Protein 1PK1 (pdb70)

Secondary structure (DSSP, 8-state):
--GGG--HHHHHHHHHTS-SSS--HHHHHHTT--HHHHHH--HHHHHH---HHHHHHHHHHHHHH-/---GGG--HHHHHHHHHHH-GGGGGGHHHHHHTT--HHHHHT--HHHHHHHS---HHHHHHHHHHHHHH-/-GGG--HHHHHHHHHHSTT-TTTHHHHHHTT--HHHHHH--HHHHHH---HHHHHHHHHHHHH-/-TT--HHHHHHHHHHH-GGGGGGHHHHHHTT--HHHHTT--HHHHHHHH---HHHHHHHHHHHHHT-

Organism: Drosophila melanogaster (NCBI:txid7227)

Radius of gyration: 27.61 Å; Cα contacts (8 Å, |Δi|>4): 346; chains: 4; bounding box: 52×31×87 Å

Foldseek 3Di:
DQLCPFFLVNVLVVQQPPDDDDGCSVVSVVVRQGSNNLQVDALCCVVVVPDSVVRHVSNVVNVVVD/DDAQQQFFLVRLLCLLCVVPVVLNVCSVLSVVVRQGSNNLLVDALVCCCVPSVDDNVSRVSSVVSSVVRD/DLLPFFLVNVLVVQVPDPPCPVPSVVSSVVRQGSNNQQVDDLVCVPVCPDSVVSVVSNVVNVVD/DLQFFLVRLLCLLCVVPVVLNVCSVLSVVVRCGSNNLLVDAQVCCCVPSVDDNVSRVSSVVSSVVVD

B-factor: mean 26.04, std 9.17, range [10.17, 53.76]

Sequence (267 aa):
PPISSWSVDDVSNFIRELPGCQDYVDDFIQQEIDGQALLLLKEKHLVNAGKLGPARKIVAKVESIKRSQPIDWTIEEVIQYIESNDNSLAVHGDLFRKHEIDGKALLRLNSERMMKYMGLKLGPALKICNLVNKVNPISSWSVDDVSNFIRELPGCQDYVDDFIQQEIDGQALLLLKEKHLVNAGKLGPARKIVAKVESIPIDWTIEEVIQYIESNDNSLAVHGDLFRKHEIDGKALLRLNSERMMKYMGLKLGPALKICNLVNKVN

Solvent-accessible surface area: 14878 Å² total

CATH classification: 1.10.150.50

InterPro domains:
  IPR001660 Sterile alpha motif domain [PF00536] (1512-1574)
  IPR001660 Sterile alpha motif domain [PS50105] (1513-1577)
  IPR001660 Sterile alpha motif domain [SM00454] (1510-1577)
  IPR012313 Zinc finger, FCS-type [PS51024] (1356-1389)
  IPR013761 Sterile alpha motif/pointed domain superfamily [G3DSA:1.10.150.50] (1498-1577)
  IPR013761 Sterile alpha motif/pointed domain superfamily [SSF47769] (1503-1577)
  IPR038603 FCS-type zinc finger superfamily [G3DSA:3.30.60.160] (1358-1394)
  IPR051425 Formin Homology [PTHR45725] (811-1508)

GO terms:
  GO:0051087 protein-folding chaperone binding (F, IDA)
  GO:0005634 nucleus (C, IDA)
  GO:0005700 polytene chromosome (C, IDA)
  GO:0005730 nucleolus (C, IDA)
  GO:0003677 DNA binding (F, IDA)
  GO:0003682 chromatin binding (F, IDA)
  GO:0043565 sequence-specific DNA binding (F, IDA)
  GO:0035102 PRC1 complex (C, IDA)
  GO:0031507 heterochromatin formation (P, IDA)
  GO:0031507 heterochromatin formation (P, IGI)
  GO:0035075 response to ecdysone (P, IMP)
  GO:0035186 syncytial blastoderm mitotic cell cycle (P, IMP)
  GO:0045892 negative regulation of DNA-templated transcription (P, IMP)
  GO:0021954 central nervous system neuron development (P, IMP)
  GO:0030708 germarium-derived female germ-line cyst encapsulation (P, IMP)
  GO:0030713 follicle cell of egg chamber stalk formation (P, IMP)
  GO:0000070 mitotic sister chromatid segregation (P, IMP)
  GO:0005515 protein binding (F, IPI)
  GO:0044547 DNA topoisomerase binding (F, IPI)
  GO:0009948 anterior/posterior axis specification (P, IMP)

Nearest PDB structures (foldseek):
  1pk1-assembly1_A  TM=1.007E+00  e=1.569E-11  Drosophila melanogaster
  1kw4-assembly1_A  TM=9.394E-01  e=6.420E-09  Drosophila melanogaster
  1pk1-assembly2_C  TM=9.276E-01  e=4.614E-09  Drosophila melanogaster
  4pzn-assembly1_A  TM=9.317E-01  e=2.626E-06  Homo sapiens
  4pzn-assembly6_E  TM=8.997E-01  e=1.356E-06  Homo sapiens

Structure (mmCIF, N/CA/C/O backbone):
data_1PK1
#
_entry.id   1PK1
#
_cell.length_a   30.277
_cell.length_b   46.866
_cell.length_c   123.987
_cell.angle_alpha   90.00
_cell.angle_beta   90.72
_cell.angle_gamma   90.00
#
_symmetry.space_group_name_H-M   'P 1 21 1'
#
loop_
_entity.id
_entity.type
_entity.pdbx_description
1 polymer 'Polyhomeotic-proximal chromatin protein'
2 polymer 'Sex comb on midleg CG9495-PA'
3 water water
#
loop_
_atom_site.group_PDB
_atom_site.id
_atom_site.type_symbol
_atom_site.label_atom_id
_atom_site.label_alt_id
_atom_site.label_comp_id
_atom_site.label_asym_id
_atom_site.label_entity_id
_atom_site.label_seq_id
_atom_site.pdbx_PDB_ins_code
_atom_site.Cartn_x
_atom_site.Cartn_y
_atom_site.Cartn_z
_atom_site.occupancy
_atom_site.B_iso_or_equiv
_atom_site.auth_seq_id
_atom_site.auth_comp_id
_atom_site.auth_asym_id
_atom_site.auth_atom_id
_atom_site.pdbx_PDB_model_num
ATOM 1 N N . PRO A 1 12 ? 1.958 3.784 23.213 1.00 39.40 12 PRO A N 1
ATOM 2 C CA . PRO A 1 12 ? 1.485 4.191 21.870 1.00 39.30 12 PRO A CA 1
ATOM 3 C C . PRO A 1 12 ? 2.606 4.803 21.029 1.00 37.57 12 PRO A C 1
ATOM 4 O O . PRO A 1 12 ? 3.558 5.369 21.564 1.00 38.80 12 PRO A O 1
ATOM 8 N N . PRO A 1 13 ? 2.507 4.689 19.695 1.00 36.10 13 PRO A N 1
ATOM 9 C CA . PRO A 1 13 ? 3.524 5.241 18.792 1.00 33.63 13 PRO A CA 1
ATOM 10 C C . PRO A 1 13 ? 3.513 6.761 18.899 1.00 30.66 13 PRO A C 1
ATOM 11 O O . PRO A 1 13 ? 2.476 7.352 19.187 1.00 28.22 13 PRO A O 1
ATOM 15 N N . ILE A 1 14 ? 4.656 7.398 18.670 1.00 28.10 14 ILE A N 1
ATOM 16 C CA . ILE A 1 14 ? 4.703 8.852 18.753 1.00 25.31 14 ILE A CA 1
ATOM 17 C C . ILE A 1 14 ? 3.731 9.444 17.736 1.00 24.77 14 ILE A C 1
ATOM 18 O O . ILE A 1 14 ? 3.119 10.485 17.977 1.00 21.70 14 ILE A O 1
ATOM 23 N N . SER A 1 15 ? 3.571 8.760 16.607 1.00 23.98 15 SER A N 1
ATOM 24 C CA . SER A 1 15 ? 2.671 9.230 15.563 1.00 25.19 15 SER A CA 1
ATOM 25 C C . SER A 1 15 ? 1.239 9.401 16.070 1.00 23.87 15 SER A C 1
ATOM 26 O O . SER A 1 15 ? 0.440 10.093 15.449 1.00 25.45 15 SER A O 1
ATOM 29 N N . SER A 1 16 ? 0.919 8.781 17.203 1.00 23.36 16 SER A N 1
ATOM 30 C CA . SER A 1 16 ? -0.425 8.893 17.761 1.00 25.16 16 SER A CA 1
ATOM 31 C C . SER A 1 16 ? -0.502 9.937 18.874 1.00 23.63 16 SER A C 1
ATOM 32 O O . SER A 1 16 ? -1.584 10.240 19.371 1.00 24.69 16 SER A O 1
ATOM 35 N N . TRP A 1 17 ? 0.646 10.489 19.260 1.00 20.23 17 TRP A N 1
ATOM 36 C CA . TRP A 1 17 ? 0.690 11.492 20.327 1.00 18.73 17 TRP A CA 1
ATOM 37 C C . TRP A 1 17 ? -0.036 12.788 19.981 1.00 16.41 17 TRP A C 1
ATOM 38 O O . TRP A 1 17 ? 0.076 13.302 18.869 1.00 16.41 17 TRP A O 1
ATOM 49 N N . SER A 1 18 ? -0.771 13.319 20.951 1.00 16.21 18 SER A N 1
ATOM 50 C CA . SER A 1 18 ? -1.484 14.578 20.769 1.00 16.42 18 SER A CA 1
ATOM 51 C C . SER A 1 18 ? -0.509 15.691 21.138 1.00 16.23 18 SER A C 1
ATOM 52 O O . SER A 1 18 ? 0.618 15.421 21.544 1.00 13.77 18 SER A O 1
ATOM 55 N N . VAL A 1 19 ? -0.950 16.938 21.014 1.00 14.77 19 VAL A N 1
ATOM 56 C CA . VAL A 1 19 ? -0.112 18.072 21.382 1.00 15.61 19 VAL A CA 1
ATOM 57 C C . VAL A 1 19 ? 0.145 17.985 22.892 1.00 16.33 19 VAL A C 1
ATOM 58 O O . VAL A 1 19 ? 1.229 18.306 23.374 1.00 15.24 19 VAL A O 1
ATOM 62 N N . ASP A 1 20 ? -0.856 17.527 23.637 1.00 14.80 20 ASP A N 1
ATOM 63 C CA . ASP A 1 20 ? -0.705 17.404 25.082 1.00 14.21 20 ASP A CA 1
ATOM 64 C C . ASP A 1 20 ? 0.315 16.342 25.460 1.00 13.59 20 ASP A C 1
ATOM 65 O O . ASP A 1 20 ? 1.087 16.534 26.394 1.00 16.00 20 ASP A O 1
ATOM 70 N N . ASP A 1 21 ? 0.311 15.225 24.741 1.00 14.48 21 ASP A N 1
ATOM 71 C CA . ASP A 1 21 ? 1.267 14.156 25.004 1.00 14.12 21 ASP A CA 1
ATOM 72 C C . ASP A 1 21 ? 2.670 14.704 24.775 1.00 15.65 21 ASP A C 1
ATOM 73 O O . ASP A 1 21 ? 3.585 14.428 25.543 1.00 16.64 21 ASP A O 1
ATOM 78 N N . VAL A 1 22 ? 2.834 15.474 23.706 1.00 14.77 22 VAL A N 1
ATOM 79 C CA . VAL A 1 22 ? 4.137 16.061 23.398 1.00 13.30 22 VAL A CA 1
ATOM 80 C C . VAL A 1 22 ? 4.532 17.042 24.495 1.00 13.94 22 VAL A C 1
ATOM 81 O O . VAL A 1 22 ? 5.680 17.054 24.948 1.00 13.56 22 VAL A O 1
ATOM 85 N N . SER A 1 23 ? 3.584 17.864 24.934 1.00 13.98 23 SER A N 1
ATOM 86 C CA . SER A 1 23 ? 3.867 18.831 25.988 1.00 16.52 23 SER A CA 1
ATOM 87 C C . SER A 1 23 ? 4.376 18.138 27.247 1.00 17.50 23 SER A C 1
ATOM 88 O O . SER A 1 23 ? 5.329 18.604 27.880 1.00 17.51 23 SER A O 1
ATOM 91 N N . ASN A 1 24 ? 3.745 17.027 27.618 1.00 17.93 24 ASN A N 1
ATOM 92 C CA . ASN A 1 24 ? 4.164 16.304 28.816 1.00 18.76 24 ASN A CA 1
ATOM 93 C C . ASN A 1 24 ? 5.563 15.740 28.613 1.00 20.12 24 ASN A C 1
ATOM 94 O O . ASN A 1 24 ? 6.413 15.820 29.503 1.00 20.72 24 ASN A O 1
ATOM 99 N N . PHE A 1 25 ? 5.795 15.176 27.432 1.00 18.58 25 PHE A N 1
ATOM 100 C CA . PHE A 1 25 ? 7.093 14.605 27.099 1.00 18.65 25 PHE A CA 1
ATOM 101 C C . PHE A 1 25 ? 8.200 15.656 27.250 1.00 18.21 25 PHE A C 1
ATOM 102 O O . PHE A 1 25 ? 9.227 15.400 27.884 1.00 17.54 25 PHE A O 1
ATOM 110 N N . ILE A 1 26 ? 7.981 16.837 26.681 1.00 16.48 26 ILE A N 1
ATOM 111 C CA . ILE A 1 26 ? 8.960 17.921 26.752 1.00 17.56 26 ILE A CA 1
ATOM 112 C C . ILE A 1 26 ? 9.177 18.468 28.163 1.00 19.80 26 ILE A C 1
ATOM 113 O O . ILE A 1 26 ? 10.309 18.566 28.633 1.00 18.13 26 ILE A O 1
ATOM 118 N N . ARG A 1 27 ? 8.094 18.831 28.839 1.00 21.42 27 ARG A N 1
ATOM 119 C CA . ARG A 1 27 ? 8.218 19.394 30.179 1.00 22.99 27 ARG A CA 1
ATOM 120 C C . ARG A 1 27 ? 8.934 18.455 31.145 1.00 25.54 27 ARG A C 1
ATOM 121 O O . ARG A 1 27 ? 9.644 18.913 32.042 1.00 26.04 27 ARG A O 1
ATOM 129 N N . GLU A 1 28 ? 8.762 17.150 30.949 1.00 24.93 28 GLU A N 1
ATOM 130 C CA . GLU A 1 28 ? 9.369 16.142 31.819 1.00 26.39 28 GLU A CA 1
ATOM 131 C C . GLU A 1 28 ? 10.760 15.670 31.390 1.00 24.58 28 GLU A C 1
ATOM 132 O O . GLU A 1 28 ? 11.386 14.852 32.070 1.00 24.29 28 GLU A O 1
ATOM 138 N N . LEU A 1 29 ? 11.234 16.173 30.257 1.00 21.48 29 LEU A N 1
ATOM 139 C CA . LEU A 1 29 ? 12.555 15.814 29.754 1.00 20.04 29 LEU A CA 1
ATOM 140 C C . LEU A 1 29 ? 13.581 16.302 30.775 1.00 18.49 29 LEU A C 1
ATOM 141 O O . LEU A 1 29 ? 13.712 17.503 30.992 1.00 18.66 29 LEU A O 1
ATOM 146 N N . PRO A 1 30 ? 14.326 15.382 31.417 1.00 19.17 30 PRO A N 1
ATOM 147 C CA . PRO A 1 30 ? 15.313 15.840 32.402 1.00 17.91 30 PRO A CA 1
ATOM 148 C C . PRO A 1 30 ? 16.333 16.825 31.835 1.00 17.16 30 PRO A C 1
ATOM 149 O O . PRO A 1 30 ? 16.939 16.588 30.793 1.00 18.14 30 PRO A O 1
ATOM 153 N N . GLY A 1 31 ? 16.504 17.939 32.535 1.00 16.95 31 GLY A N 1
ATOM 154 C CA . GLY A 1 31 ? 17.429 18.966 32.092 1.00 17.88 31 GLY A CA 1
ATOM 155 C C . GLY A 1 31 ? 17.291 20.211 32.940 1.00 18.04 31 GLY A C 1
ATOM 156 O O . GLY A 1 31 ? 16.403 20.294 33.793 1.00 18.82 31 GLY A O 1
ATOM 157 N N . CYS A 1 32 ? 18.151 21.193 32.693 1.00 17.36 32 CYS A N 1
ATOM 158 C CA . CYS A 1 32 ? 18.152 22.431 33.467 1.00 17.58 32 CYS A CA 1
ATOM 159 C C . CYS A 1 32 ? 17.186 23.524 33.005 1.00 17.24 32 CYS A C 1
ATOM 160 O O . CYS A 1 32 ? 17.128 24.597 33.609 1.00 16.45 32 CYS A O 1
ATOM 163 N N . GLN A 1 33 ? 16.427 23.262 31.947 1.00 17.21 33 GLN A N 1
ATOM 164 C CA . GLN A 1 33 ? 15.474 24.248 31.439 1.00 17.39 33 GLN A CA 1
ATOM 165 C C . GLN A 1 33 ? 14.139 23.574 31.133 1.00 17.29 33 GLN A C 1
ATOM 166 O O . GLN A 1 33 ? 14.018 22.361 31.264 1.00 18.86 33 GLN A O 1
ATOM 172 N N . ASP A 1 34 ? 13.147 24.367 30.736 1.00 19.42 34 ASP A N 1
ATOM 173 C CA . ASP A 1 34 ? 11.807 23.857 30.424 1.00 17.88 34 ASP A CA 1
ATOM 174 C C . ASP A 1 34 ? 11.383 24.452 29.075 1.00 16.24 34 ASP A C 1
ATOM 175 O O . ASP A 1 34 ? 11.267 25.668 28.939 1.00 17.59 34 ASP A O 1
ATOM 180 N N . TYR A 1 35 ? 11.142 23.598 28.087 1.00 14.15 35 TYR A N 1
ATOM 181 C CA . TYR A 1 35 ? 10.768 24.076 26.756 1.00 15.44 35 TYR A CA 1
ATOM 182 C C . TYR A 1 35 ? 9.307 23.858 26.404 1.00 14.93 35 TYR A C 1
ATOM 183 O O . TYR A 1 35 ? 8.925 23.997 25.244 1.00 16.17 35 TYR A O 1
ATOM 192 N N . VAL A 1 36 ? 8.481 23.527 27.387 1.00 16.57 36 VAL A N 1
ATOM 193 C CA . VAL A 1 36 ? 7.081 23.259 27.085 1.00 16.74 36 VAL A CA 1
ATOM 194 C C . VAL A 1 36 ? 6.326 24.394 26.386 1.00 18.36 36 VAL A C 1
ATOM 195 O O . VAL A 1 36 ? 5.583 24.143 25.428 1.00 17.30 36 VAL A O 1
ATOM 199 N N . ASP A 1 37 ? 6.510 25.630 26.848 1.00 17.78 37 ASP A N 1
ATOM 200 C CA . ASP A 1 37 ? 5.808 26.767 26.253 1.00 20.56 37 ASP A CA 1
ATOM 201 C C . ASP A 1 37 ? 6.148 26.909 24.771 1.00 21.01 37 ASP A C 1
ATOM 202 O O . ASP A 1 37 ? 5.277 27.193 23.947 1.00 18.99 37 ASP A O 1
ATOM 207 N N . ASP A 1 38 ? 7.421 26.703 24.450 1.00 20.66 38 ASP A N 1
ATOM 208 C CA . ASP A 1 38 ? 7.910 26.782 23.079 1.00 22.03 38 ASP A CA 1
ATOM 209 C C . ASP A 1 38 ? 7.145 25.813 22.185 1.00 20.68 38 ASP A C 1
ATOM 210 O O . ASP A 1 38 ? 6.756 26.159 21.069 1.00 21.32 38 ASP A O 1
ATOM 215 N N . PHE A 1 39 ? 6.936 24.595 22.681 1.00 18.46 39 PHE A N 1
ATOM 216 C CA . PHE A 1 39 ? 6.224 23.584 21.918 1.00 16.69 39 PHE A CA 1
ATOM 217 C C . PHE A 1 39 ? 4.726 23.840 21.835 1.00 16.61 39 PHE A C 1
ATOM 218 O O . PHE A 1 39 ? 4.135 23.678 20.774 1.00 17.51 39 PHE A O 1
ATOM 226 N N . ILE A 1 40 ? 4.113 24.243 22.942 1.00 16.08 40 ILE A N 1
ATOM 227 C CA . ILE A 1 40 ? 2.678 24.525 22.940 1.00 16.54 40 ILE A CA 1
ATOM 228 C C . ILE A 1 40 ? 2.335 25.636 21.945 1.00 15.48 40 ILE A C 1
ATOM 229 O O . ILE A 1 40 ? 1.313 25.571 21.249 1.00 17.10 40 ILE A O 1
ATOM 234 N N . GLN A 1 41 ? 3.188 26.653 21.884 1.00 14.78 41 GLN A N 1
ATOM 235 C CA . GLN A 1 41 ? 2.995 27.785 20.985 1.00 17.68 41 GLN A CA 1
ATOM 236 C C . GLN A 1 41 ? 2.994 27.349 19.519 1.00 17.63 41 GLN A C 1
ATOM 237 O O . GLN A 1 41 ? 2.301 27.937 18.685 1.00 16.94 41 GLN A O 1
ATOM 243 N N . GLN A 1 42 ? 3.755 26.305 19.210 1.00 15.45 42 GLN A N 1
ATOM 244 C CA . GLN A 1 42 ? 3.850 25.836 17.831 1.00 15.49 42 GLN A CA 1
ATOM 245 C C . GLN A 1 42 ? 2.938 24.671 17.450 1.00 15.00 42 GLN A C 1
ATOM 246 O O . GLN A 1 42 ? 3.056 24.127 16.356 1.00 14.19 42 GLN A O 1
ATOM 252 N N . GLU A 1 43 ? 2.030 24.296 18.349 1.00 15.14 43 GLU A N 1
ATOM 253 C CA . GLU A 1 43 ? 1.082 23.215 18.097 1.00 15.70 43 GLU A CA 1
ATOM 254 C C . GLU A 1 43 ? 1.785 21.951 17.599 1.00 14.75 43 GLU A C 1
ATOM 255 O O . GLU A 1 43 ? 1.429 21.387 16.563 1.00 14.08 43 GLU A O 1
ATOM 261 N N . ILE A 1 44 ? 2.794 21.519 18.347 1.00 13.38 44 ILE A N 1
ATOM 262 C CA . ILE A 1 44 ? 3.556 20.326 17.994 1.00 12.68 44 ILE A CA 1
ATOM 263 C C . ILE A 1 44 ? 2.892 19.058 18.536 1.00 12.00 44 ILE A C 1
ATOM 264 O O . ILE A 1 44 ? 2.913 18.814 19.748 1.00 12.27 44 ILE A O 1
ATOM 269 N N . ASP A 1 45 ? 2.275 18.278 17.650 1.00 12.36 45 ASP A N 1
ATOM 270 C CA . ASP A 1 45 ? 1.673 17.010 18.053 1.00 13.40 45 ASP A CA 1
ATOM 271 C C . ASP A 1 45 ? 2.674 15.914 17.688 1.00 13.65 45 ASP A C 1
ATOM 272 O O . ASP A 1 45 ? 3.791 16.211 17.272 1.00 11.85 45 ASP A O 1
ATOM 277 N N . GLY A 1 46 ? 2.281 14.655 17.855 1.00 13.69 46 GLY A N 1
ATOM 278 C CA . GLY A 1 46 ? 3.184 13.551 17.563 1.00 15.62 46 GLY A CA 1
ATOM 279 C C . GLY A 1 46 ? 3.724 13.522 16.148 1.00 15.47 46 GLY A C 1
ATOM 280 O O . GLY A 1 46 ? 4.919 13.294 15.935 1.00 13.86 46 GLY A O 1
ATOM 281 N N . GLN A 1 47 ? 2.840 13.734 15.179 1.00 14.07 47 GLN A N 1
ATOM 282 C CA . GLN A 1 47 ? 3.230 13.740 13.777 1.00 15.65 47 GLN A CA 1
ATOM 283 C C . GLN A 1 47 ? 4.277 14.812 13.536 1.00 14.01 47 GLN A C 1
ATOM 284 O O . GLN A 1 47 ? 5.287 14.570 12.881 1.00 15.29 47 GLN A O 1
ATOM 290 N N . ALA A 1 48 ? 4.021 16.005 14.063 1.00 12.66 48 ALA A N 1
ATOM 291 C CA . ALA A 1 48 ? 4.953 17.118 13.904 1.00 11.96 48 ALA A CA 1
ATOM 292 C C . ALA A 1 48 ? 6.267 16.852 14.631 1.00 13.06 48 ALA A C 1
ATOM 293 O O . ALA A 1 48 ? 7.337 17.196 14.129 1.00 13.10 48 ALA A O 1
ATOM 295 N N . LEU A 1 49 ? 6.189 16.241 15.811 1.00 12.14 49 LEU A N 1
ATOM 296 C CA . LEU A 1 49 ? 7.391 15.956 16.583 1.00 13.12 49 LEU A CA 1
ATOM 297 C C . LEU A 1 49 ? 8.332 15.053 15.782 1.00 14.24 49 LEU A C 1
ATOM 298 O O . LEU A 1 49 ? 9.556 15.218 15.820 1.00 12.68 49 LEU A O 1
ATOM 303 N N . LEU A 1 50 ? 7.761 14.098 15.057 1.00 13.81 50 LEU A N 1
ATOM 304 C CA . LEU A 1 50 ? 8.562 13.192 14.233 1.00 15.82 50 LEU A CA 1
ATOM 305 C C . LEU A 1 50 ? 9.257 13.930 13.088 1.00 16.91 50 LEU A C 1
ATOM 306 O O . LEU A 1 50 ? 10.319 13.507 12.619 1.00 16.29 50 LEU A O 1
ATOM 311 N N . LEU A 1 51 ? 8.657 15.034 12.642 1.00 14.36 51 LEU A N 1
ATOM 312 C CA . LEU A 1 51 ? 9.204 15.828 11.542 1.00 15.31 51 LEU A CA 1
ATOM 313 C C . LEU A 1 51 ? 10.118 16.951 12.017 1.00 15.67 51 LEU A C 1
ATOM 314 O O . LEU A 1 51 ? 10.834 17.554 11.221 1.00 17.07 51 LEU A O 1
ATOM 319 N N . LEU A 1 52 ? 10.090 17.226 13.315 1.00 14.02 52 LEU A N 1
ATOM 320 C CA . LEU A 1 52 ? 10.883 18.302 13.896 1.00 16.72 52 LEU A CA 1
ATOM 321 C C . LEU A 1 52 ? 12.366 17.941 13.987 1.00 18.45 52 LEU A C 1
ATOM 322 O O . LEU A 1 52 ? 12.739 16.991 14.665 1.00 21.37 52 LEU A O 1
ATOM 327 N N . LYS A 1 53 ? 13.207 18.703 13.297 1.00 16.90 53 LYS A N 1
ATOM 328 C CA . LYS A 1 53 ? 14.642 18.451 13.321 1.00 18.25 53 LYS A CA 1
ATOM 329 C C . LYS A 1 53 ? 15.408 19.660 13.850 1.00 16.77 53 LYS A C 1
ATOM 330 O O . LYS A 1 53 ? 14.845 20.737 14.028 1.00 13.79 53 LYS A O 1
ATOM 336 N N . GLU A 1 54 ? 16.699 19.477 14.105 1.00 17.30 54 GLU A N 1
ATOM 337 C CA . GLU A 1 54 ? 17.523 20.555 14.634 1.00 19.10 54 GLU A CA 1
ATOM 338 C C . GLU A 1 54 ? 17.379 21.878 13.894 1.00 17.43 54 GLU A C 1
ATOM 339 O O . GLU A 1 54 ? 17.308 22.930 14.522 1.00 17.55 54 GLU A O 1
ATOM 345 N N . LYS A 1 55 ? 17.329 21.837 12.567 1.00 17.66 55 LYS A N 1
ATOM 346 C CA . LYS A 1 55 ? 17.199 23.074 11.804 1.00 16.94 55 LYS A CA 1
ATOM 347 C C . LYS A 1 55 ? 15.938 23.852 12.194 1.00 17.70 55 LYS A C 1
ATOM 348 O O . LYS A 1 55 ? 15.949 25.073 12.245 1.00 15.33 55 LYS A O 1
ATOM 354 N N . HIS A 1 56 ? 14.853 23.137 12.469 1.00 16.87 56 HIS A N 1
ATOM 355 C CA . HIS A 1 56 ? 13.594 23.777 12.842 1.00 15.86 56 HIS A CA 1
ATOM 356 C C . HIS A 1 56 ? 13.635 24.326 14.262 1.00 14.59 56 HIS A C 1
ATOM 357 O O . HIS A 1 56 ? 13.238 25.458 14.507 1.00 16.01 56 HIS A O 1
ATOM 364 N N . LEU A 1 57 ? 14.111 23.512 15.199 1.00 14.56 57 LEU A N 1
ATOM 365 C CA . LEU A 1 57 ? 14.195 23.929 16.588 1.00 14.32 57 LEU A CA 1
ATOM 366 C C . LEU A 1 57 ? 15.106 25.145 16.739 1.00 16.22 57 LEU A C 1
ATOM 367 O O . LEU A 1 57 ? 14.800 26.075 17.480 1.00 16.27 57 LEU A O 1
ATOM 372 N N . VAL A 1 58 ? 16.226 25.130 16.023 1.00 16.54 58 VAL A N 1
ATOM 373 C CA . VAL A 1 58 ? 17.186 26.223 16.098 1.00 17.85 58 VAL A CA 1
ATOM 374 C C . VAL A 1 58 ? 16.818 27.443 15.264 1.00 19.73 58 VAL A C 1
ATOM 375 O O . VAL A 1 58 ? 16.649 28.536 15.801 1.00 20.26 58 VAL A O 1
ATOM 379 N N . ASN A 1 59 ? 16.682 27.250 13.955 1.00 20.65 59 ASN A N 1
ATOM 380 C CA . ASN A 1 59 ? 16.379 28.353 13.052 1.00 21.78 59 ASN A CA 1
ATOM 381 C C . ASN A 1 59 ? 14.954 28.892 13.062 1.00 21.84 59 ASN A C 1
ATOM 382 O O . ASN A 1 59 ? 14.726 30.000 12.588 1.00 24.51 59 ASN A O 1
ATOM 387 N N . ALA A 1 60 ? 13.999 28.129 13.586 1.00 21.53 60 ALA A N 1
ATOM 388 C CA . ALA A 1 60 ? 12.618 28.604 13.630 1.00 21.69 60 ALA A CA 1
ATOM 389 C C . ALA A 1 60 ? 12.137 28.888 15.051 1.00 22.32 60 ALA A C 1
ATOM 390 O O . ALA A 1 60 ? 11.455 29.886 15.297 1.00 24.03 60 ALA A O 1
ATOM 400 N N . GLY A 1 62 ? 14.272 29.154 17.657 1.00 20.74 62 GLY A N 1
A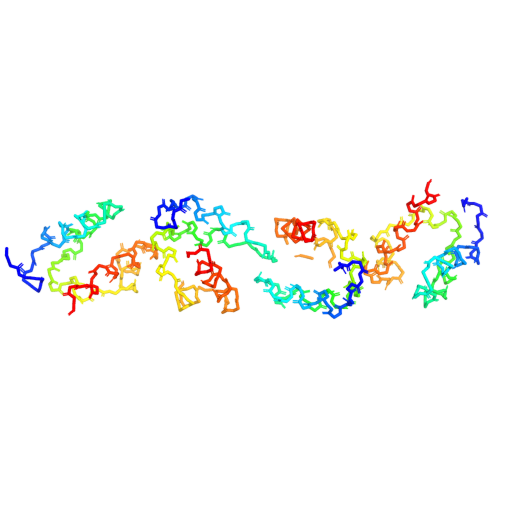TOM 401 C CA . GLY A 1 62 ? 15.331 29.825 18.392 1.00 21.54 62 GLY A CA 1
ATOM 402 C C . GLY A 1 62 ? 15.999 29.062 19.520 1.00 19.92 62 GLY A C 1
ATOM 403 O O . GLY A 1 62 ? 16.552 29.671 20.435 1.00 20.51 62 GLY A O 1
ATOM 412 N N . LYS A 1 64 ? 18.882 26.537 21.238 1.00 18.32 64 LYS A N 1
ATOM 413 C CA . LYS A 1 64 ? 20.321 26.373 21.055 1.00 17.71 64 LYS A CA 1
ATOM 414 C C . LYS A 1 64 ? 20.492 24.991 20.444 1.00 17.65 64 LYS A C 1
ATOM 415 O O . LYS A 1 64 ? 19.682 24.101 20.691 1.00 17.25 64 LYS A O 1
ATOM 421 N N . LEU A 1 65 ? 21.546 24.801 19.656 1.00 16.95 65 LEU A N 1
ATOM 422 C CA . LEU A 1 65 ? 21.768 23.521 18.992 1.00 17.52 65 LEU A CA 1
ATOM 423 C C . LEU A 1 65 ? 21.938 22.323 19.925 1.00 16.52 65 LEU A C 1
ATOM 424 O O . LEU A 1 65 ? 21.428 21.249 19.639 1.00 17.70 65 LEU A O 1
ATOM 429 N N . GLY A 1 66 ? 22.647 22.501 21.036 1.00 17.34 66 GLY A N 1
ATOM 430 C CA . GLY A 1 66 ? 22.843 21.391 21.957 1.00 17.61 66 GLY A CA 1
ATOM 431 C C . GLY A 1 66 ? 21.523 20.782 22.399 1.00 17.06 66 GLY A C 1
ATOM 432 O O . GLY A 1 66 ? 21.286 19.590 22.204 1.00 14.88 66 GLY A O 1
ATOM 433 N N . PRO A 1 67 ? 20.641 21.587 23.009 1.00 17.04 67 PRO A N 1
ATOM 434 C CA . PRO A 1 67 ? 19.330 21.132 23.483 1.00 16.42 67 PRO A CA 1
ATOM 435 C C . PRO A 1 67 ? 18.499 20.548 22.344 1.00 15.87 67 PRO A C 1
ATOM 436 O O . PRO A 1 67 ? 17.848 19.515 22.505 1.00 15.14 67 PRO A O 1
ATOM 440 N N . ALA A 1 68 ? 18.538 21.212 21.192 1.00 15.96 68 ALA A N 1
ATOM 441 C CA . ALA A 1 68 ? 17.797 20.771 20.011 1.00 15.93 68 ALA A CA 1
ATOM 442 C C . ALA A 1 68 ? 18.225 19.371 19.581 1.00 14.92 68 ALA A C 1
ATOM 443 O O . ALA A 1 68 ? 17.396 18.500 19.336 1.00 14.04 68 ALA A O 1
ATOM 445 N N . ARG A 1 69 ? 19.531 19.157 19.490 1.00 16.24 69 ARG A N 1
ATOM 446 C CA . ARG A 1 69 ? 20.041 17.856 19.081 1.00 16.98 69 ARG A CA 1
ATOM 447 C C . ARG A 1 69 ? 19.599 16.760 20.041 1.00 15.23 69 ARG A C 1
ATOM 448 O O . ARG A 1 69 ? 19.236 15.668 19.618 1.00 16.89 69 ARG A O 1
ATOM 456 N N . LYS A 1 70 ? 19.630 17.060 21.335 1.00 14.76 70 LYS A N 1
ATOM 457 C CA . LYS A 1 70 ? 19.253 16.081 22.343 1.00 17.02 70 LYS A CA 1
ATOM 458 C C . LYS A 1 70 ? 17.775 15.724 22.282 1.00 16.33 70 LYS A C 1
ATOM 459 O O . LYS A 1 70 ? 17.405 14.575 22.490 1.00 16.25 70 LYS A O 1
ATOM 465 N N . ILE A 1 71 ? 16.930 16.705 21.990 1.00 17.56 71 ILE A N 1
ATOM 466 C CA . ILE A 1 71 ? 15.505 16.432 21.883 1.00 16.47 71 ILE A CA 1
ATOM 467 C C . ILE 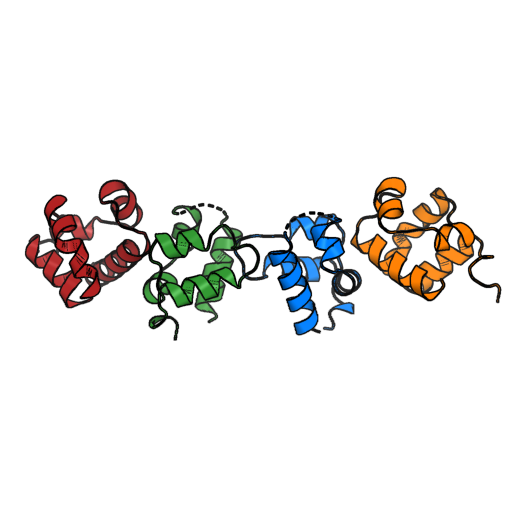A 1 71 ? 15.283 15.520 20.675 1.00 15.32 71 ILE A C 1
ATOM 468 O O . ILE A 1 71 ? 14.651 14.467 20.784 1.00 14.99 71 ILE A O 1
ATOM 473 N N . VAL A 1 72 ? 15.825 15.916 19.527 1.00 15.54 72 VAL A N 1
ATOM 474 C CA . VAL A 1 72 ? 15.683 15.133 18.300 1.00 17.50 72 VAL A CA 1
ATOM 475 C C . VAL A 1 72 ? 16.175 13.703 18.536 1.00 17.33 72 VAL A C 1
ATOM 476 O O . VAL A 1 72 ? 15.557 12.735 18.082 1.00 17.86 72 VAL A O 1
ATOM 480 N N . ALA A 1 73 ? 17.279 13.577 19.268 1.00 20.27 73 ALA A N 1
ATOM 481 C CA . ALA A 1 73 ? 17.863 12.271 19.574 1.00 20.22 73 ALA A CA 1
ATOM 482 C C . ALA A 1 73 ? 16.963 11.434 20.475 1.00 21.44 73 ALA A C 1
ATOM 483 O O . ALA A 1 73 ? 16.852 10.220 20.295 1.00 22.08 73 ALA A O 1
ATOM 485 N N . LYS A 1 74 ? 16.324 12.079 21.446 1.00 21.24 74 LYS A N 1
ATOM 486 C CA . LYS A 1 74 ? 15.432 11.377 22.363 1.00 22.97 74 LYS A CA 1
ATOM 487 C C . LYS A 1 74 ? 14.251 10.835 21.567 1.00 23.27 74 LYS A C 1
ATOM 488 O O . LYS A 1 74 ? 13.869 9.672 21.705 1.00 21.53 74 LYS A O 1
ATOM 494 N N . VAL A 1 75 ? 13.677 11.684 20.721 1.00 22.45 75 VAL A N 1
ATOM 495 C CA . VAL A 1 75 ? 12.550 11.268 19.903 1.00 23.73 75 VAL A CA 1
ATOM 496 C C . VAL A 1 75 ? 12.908 10.029 19.084 1.00 25.42 75 VAL A C 1
ATOM 497 O O . VAL A 1 75 ? 12.178 9.039 19.106 1.00 24.99 75 VAL A O 1
ATOM 501 N N . GLU A 1 76 ? 14.035 10.075 18.379 1.00 27.44 76 GLU A N 1
ATOM 502 C CA . GLU A 1 76 ? 14.453 8.933 17.569 1.00 32.53 76 GLU A CA 1
ATOM 503 C C . GLU A 1 76 ? 14.692 7.669 18.391 1.00 33.50 76 GLU A C 1
ATOM 504 O O . GLU A 1 76 ? 14.418 6.566 17.924 1.00 33.73 76 GLU A O 1
ATOM 510 N N . SER A 1 77 ? 15.184 7.828 19.616 1.00 35.18 77 SER A N 1
ATOM 511 C CA . SER A 1 77 ? 15.448 6.680 20.482 1.00 37.72 77 SER A CA 1
ATOM 512 C C . SER A 1 77 ? 14.138 6.024 20.911 1.00 39.27 77 SER A C 1
ATOM 513 O O . SER A 1 77 ? 14.029 4.799 20.955 1.00 38.08 77 SER A O 1
ATOM 516 N N . ILE A 1 78 ? 13.150 6.853 21.234 1.00 40.08 78 ILE A N 1
ATOM 517 C CA . ILE A 1 78 ? 11.842 6.370 21.661 1.00 42.26 78 ILE A CA 1
ATOM 518 C C . ILE A 1 78 ? 11.161 5.590 20.542 1.00 43.82 78 ILE A C 1
ATOM 519 O O . ILE A 1 78 ? 10.552 4.546 20.781 1.00 44.63 78 ILE A O 1
ATOM 524 N N . LYS A 1 79 ? 11.270 6.102 19.321 1.00 45.43 79 LYS A N 1
ATOM 525 C CA . LYS A 1 79 ? 10.662 5.456 18.166 1.00 47.99 79 LYS A CA 1
ATOM 526 C C . LYS A 1 79 ? 11.407 4.178 17.795 1.00 49.13 79 LYS A C 1
ATOM 527 O O . LYS A 1 79 ? 10.781 3.098 17.854 1.00 49.83 79 LYS A O 1
ATOM 533 N N . ARG B 2 11 ? -8.619 12.257 -11.543 1.00 48.11 11 ARG B N 1
ATOM 534 C CA . ARG B 2 11 ? -7.371 11.749 -12.175 1.00 46.68 11 ARG B CA 1
ATOM 535 C C . ARG B 2 11 ? -6.350 12.852 -12.408 1.00 44.81 11 ARG B C 1
ATOM 536 O O . ARG B 2 11 ? -5.158 12.576 -12.529 1.00 44.57 11 ARG B O 1
ATOM 544 N N . SER B 2 12 ? -6.815 14.097 -12.480 1.00 42.72 12 SER B N 1
ATOM 545 C CA . SER B 2 12 ? -5.912 15.219 -12.711 1.00 40.67 12 SER B CA 1
ATOM 546 C C . SER B 2 12 ? -4.787 15.205 -11.681 1.00 39.96 12 SER B C 1
ATOM 547 O O . SER B 2 12 ? -4.994 14.814 -10.529 1.00 38.80 12 SER B O 1
ATOM 550 N N . GLN B 2 13 ? -3.600 15.629 -12.107 1.00 38.55 13 GLN B N 1
ATOM 551 C CA . GLN B 2 13 ? -2.426 15.650 -11.242 1.00 38.33 13 GLN B CA 1
ATOM 552 C C . GLN B 2 13 ? -2.197 17.012 -10.564 1.00 38.48 13 GLN B C 1
ATOM 553 O O . GLN B 2 13 ? -2.732 18.031 -11.003 1.00 38.88 13 GLN B O 1
ATOM 559 N N . PRO B 2 14 ? -1.383 17.037 -9.489 1.00 37.82 14 PRO B N 1
ATOM 560 C CA . PRO B 2 14 ? -1.010 18.196 -8.664 1.00 36.87 14 PRO B CA 1
ATOM 561 C C . PRO B 2 14 ? -0.958 19.609 -9.255 1.00 37.24 14 PRO B C 1
ATOM 562 O O . PRO B 2 14 ? -1.766 20.459 -8.889 1.00 37.03 14 PRO B O 1
ATOM 566 N N . ILE B 2 15 ? -0.008 19.870 -10.148 1.00 37.80 15 ILE B N 1
ATOM 567 C CA . ILE B 2 15 ? 0.129 21.204 -10.729 1.00 38.29 15 ILE B CA 1
ATOM 568 C C . ILE B 2 15 ? -1.162 21.783 -11.319 1.00 36.83 15 ILE B C 1
ATOM 569 O O . ILE B 2 15 ? -1.306 23.001 -11.423 1.00 37.45 15 ILE B O 1
ATOM 574 N N . ASP B 2 16 ? -2.098 20.917 -11.693 1.00 36.92 16 ASP B N 1
ATOM 575 C CA . ASP B 2 16 ? -3.360 21.365 -12.278 1.00 35.98 16 ASP B CA 1
ATOM 576 C C . ASP B 2 16 ? -4.524 21.316 -11.295 1.00 34.29 16 ASP B C 1
ATOM 577 O O . ASP B 2 16 ? -5.685 21.457 -11.684 1.00 34.42 16 ASP B O 1
ATOM 582 N N . TRP B 2 17 ? -4.217 21.119 -10.018 1.00 29.34 17 TRP B N 1
ATOM 583 C CA . TRP B 2 17 ? -5.253 21.044 -9.000 1.00 26.14 17 TRP B CA 1
ATOM 584 C C . TRP B 2 17 ? -5.908 22.379 -8.693 1.00 23.84 17 TRP B C 1
ATOM 585 O O . TRP B 2 17 ? -5.265 23.422 -8.736 1.00 24.92 17 TRP B O 1
ATOM 596 N N . THR B 2 18 ? -7.198 22.327 -8.381 1.00 23.44 18 THR B N 1
ATOM 597 C CA . THR B 2 18 ? -7.954 23.517 -8.019 1.00 22.27 18 THR B CA 1
ATOM 598 C C . THR B 2 18 ? -7.746 23.676 -6.520 1.00 22.02 18 THR B C 1
ATOM 599 O O . THR B 2 18 ? -7.176 22.793 -5.880 1.00 18.25 18 THR B O 1
ATOM 603 N N . ILE B 2 19 ? -8.208 24.792 -5.965 1.00 19.73 19 ILE B N 1
ATOM 604 C CA . ILE B 2 19 ? -8.088 25.026 -4.535 1.00 19.24 19 ILE B CA 1
ATOM 605 C C . ILE B 2 19 ? -8.782 23.904 -3.754 1.00 19.82 19 ILE B C 1
ATOM 606 O O . ILE B 2 19 ? -8.242 23.394 -2.771 1.00 18.60 19 ILE B O 1
ATOM 611 N N . GLU B 2 20 ? -9.975 23.505 -4.189 1.00 18.89 20 GLU B N 1
ATOM 612 C CA . GLU B 2 20 ? -10.682 22.443 -3.481 1.00 20.28 20 GLU B CA 1
ATOM 613 C C . GLU B 2 20 ? -9.958 21.097 -3.570 1.00 19.09 20 GLU B C 1
ATOM 614 O O . GLU B 2 20 ? -9.975 20.317 -2.617 1.00 19.08 20 GLU B O 1
ATOM 620 N N . GLU B 2 21 ? -9.322 20.830 -4.704 1.00 19.92 21 GLU B N 1
ATOM 621 C CA . GLU B 2 21 ? -8.586 19.578 -4.871 1.00 20.00 21 GLU B CA 1
ATOM 622 C C . GLU B 2 21 ? -7.382 19.547 -3.930 1.00 18.83 21 GLU B C 1
ATOM 623 O O . GLU B 2 21 ? -7.037 18.495 -3.397 1.00 18.28 21 GLU B O 1
ATOM 629 N N . VAL B 2 22 ? -6.745 20.699 -3.736 1.00 15.69 22 VAL B N 1
ATOM 630 C CA . VAL B 2 22 ? -5.598 20.791 -2.827 1.00 13.62 22 VAL B CA 1
ATOM 631 C C . VAL B 2 22 ? -6.068 20.538 -1.397 1.00 14.05 22 VAL B C 1
ATOM 632 O O . VAL B 2 22 ? -5.415 19.826 -0.623 1.00 13.91 22 VAL B O 1
ATOM 636 N N . ILE B 2 23 ? -7.201 21.130 -1.039 1.00 13.53 23 ILE B N 1
ATOM 637 C CA . ILE B 2 23 ? -7.741 20.950 0.297 1.00 15.87 23 ILE B CA 1
ATOM 638 C C . ILE B 2 23 ? -8.144 19.495 0.525 1.00 16.19 23 ILE B C 1
ATOM 639 O O . ILE B 2 23 ? -7.934 18.953 1.606 1.00 17.84 23 ILE B O 1
ATOM 644 N N . GLN B 2 24 ? -8.716 18.865 -0.495 1.00 17.58 24 GLN B N 1
ATOM 645 C CA . GLN B 2 24 ? -9.113 17.462 -0.388 1.00 19.28 24 GLN B CA 1
ATOM 646 C C . GLN B 2 24 ? -7.872 16.585 -0.183 1.00 17.64 24 GLN B C 1
ATOM 647 O O . GLN B 2 24 ? -7.906 15.620 0.581 1.00 16.28 24 GLN B O 1
ATOM 653 N N . TYR B 2 25 ? -6.779 16.924 -0.866 1.00 15.83 25 TYR B N 1
ATOM 654 C CA . TYR B 2 25 ? -5.537 16.163 -0.728 1.00 15.43 25 TYR B CA 1
ATOM 655 C C . TYR B 2 25 ? -5.019 16.261 0.703 1.00 17.04 25 TYR B C 1
ATOM 656 O O . TYR B 2 25 ? -4.741 15.249 1.354 1.00 16.48 25 TYR B O 1
ATOM 665 N N . ILE B 2 26 ? -4.891 17.487 1.197 1.00 17.04 26 ILE B N 1
ATOM 666 C CA . ILE B 2 26 ? -4.408 17.697 2.553 1.00 19.67 26 ILE B CA 1
ATOM 667 C C . ILE B 2 26 ? -5.296 16.995 3.579 1.00 20.56 26 ILE B C 1
ATOM 668 O O . ILE B 2 26 ? -4.815 16.215 4.396 1.00 21.60 26 ILE B O 1
ATOM 673 N N . GLU B 2 27 ? -6.594 17.273 3.529 1.00 21.66 27 GLU B N 1
ATOM 674 C CA . GLU B 2 27 ? -7.535 16.689 4.481 1.00 22.99 27 GLU B CA 1
ATOM 675 C C . GLU B 2 27 ? -7.728 15.177 4.398 1.00 22.56 27 GLU B C 1
ATOM 676 O O . GLU B 2 27 ? -7.900 14.525 5.428 1.00 23.14 27 GLU B O 1
ATOM 682 N N . SER B 2 28 ? -7.695 14.614 3.195 1.00 22.71 28 SER B N 1
ATOM 683 C CA . SER B 2 28 ? -7.878 13.169 3.048 1.00 24.64 28 SER B CA 1
ATOM 684 C C . SER B 2 28 ? -6.638 12.399 3.483 1.00 25.92 28 SER B C 1
ATOM 685 O O . SER B 2 28 ? -6.697 11.192 3.730 1.00 26.52 28 SER B O 1
ATOM 688 N N . ASN B 2 29 ? -5.511 13.095 3.576 1.00 24.33 29 ASN B N 1
ATOM 689 C CA . ASN B 2 29 ? -4.271 12.453 3.989 1.00 24.75 29 ASN B CA 1
ATOM 690 C C . ASN B 2 29 ? -3.919 12.720 5.448 1.00 25.70 29 ASN B C 1
ATOM 691 O O . ASN B 2 29 ? -3.250 11.907 6.088 1.00 25.73 29 ASN B O 1
ATOM 696 N N . ASP B 2 30 ? -4.375 13.853 5.977 1.00 23.23 30 ASP B N 1
ATOM 697 C CA . ASP B 2 30 ? -4.103 14.208 7.364 1.00 22.93 30 ASP B CA 1
ATOM 698 C C . ASP B 2 30 ? -5.299 14.980 7.909 1.00 22.11 30 ASP B C 1
ATOM 699 O O . ASP B 2 30 ? -5.377 16.200 7.781 1.00 19.36 30 ASP B O 1
ATOM 704 N N . ASN B 2 31 ? -6.230 14.256 8.518 1.00 21.04 31 ASN B N 1
ATOM 705 C CA . ASN B 2 31 ? -7.435 14.849 9.068 1.00 22.99 31 ASN B CA 1
ATOM 706 C C . ASN B 2 31 ? -7.216 15.965 10.098 1.00 21.24 31 ASN B C 1
ATOM 707 O O . ASN B 2 31 ? -8.088 16.815 10.283 1.00 20.36 31 ASN B O 1
ATOM 712 N N . SER B 2 32 ? -6.061 15.970 10.758 1.00 21.74 32 SER B N 1
ATOM 713 C CA . SER B 2 32 ? -5.764 16.979 11.775 1.00 21.07 32 SER B CA 1
ATOM 714 C C . SER B 2 32 ? -5.509 18.367 11.191 1.00 19.98 32 SER B C 1
ATOM 715 O O . SER B 2 32 ? -5.462 19.360 11.922 1.00 21.96 32 SER B O 1
ATOM 718 N N . LEU B 2 33 ? -5.356 18.431 9.875 1.00 17.15 33 LEU B N 1
ATOM 719 C CA . LEU B 2 33 ? -5.102 19.695 9.186 1.00 17.19 33 LEU B CA 1
ATOM 720 C C . LEU B 2 33 ? -6.367 20.328 8.604 1.00 16.54 33 LEU B C 1
ATOM 721 O O . LEU B 2 33 ? -6.324 21.444 8.083 1.00 15.39 33 LEU B O 1
ATOM 726 N N . ALA B 2 34 ? -7.493 19.621 8.695 1.00 16.50 34 ALA B N 1
ATOM 727 C CA . ALA B 2 34 ? -8.749 20.128 8.148 1.00 16.53 34 ALA B CA 1
ATOM 728 C C . ALA B 2 34 ? -9.187 21.479 8.726 1.00 15.94 34 ALA B C 1
ATOM 729 O O . ALA B 2 34 ? -9.866 22.259 8.048 1.00 16.30 34 ALA B O 1
ATOM 731 N N . VAL B 2 35 ? -8.810 21.758 9.969 1.00 15.43 35 VAL B N 1
ATOM 732 C CA . VAL B 2 35 ? -9.173 23.026 10.596 1.00 16.42 35 VAL B CA 1
ATOM 733 C C . VAL B 2 35 ? -8.577 24.206 9.821 1.00 16.18 35 VAL B C 1
ATOM 734 O O . VAL B 2 35 ? -9.074 25.336 9.894 1.00 14.24 35 VAL B O 1
ATOM 738 N N . HIS B 2 36 ? -7.526 23.935 9.054 1.00 16.92 36 HIS B N 1
ATOM 739 C CA . HIS B 2 36 ? -6.865 24.984 8.283 1.00 17.23 36 HIS B CA 1
ATOM 740 C C . HIS B 2 36 ? -7.387 25.102 6.861 1.00 17.75 36 HIS B C 1
ATOM 741 O O . HIS B 2 36 ? -6.872 25.890 6.069 1.00 16.95 36 HIS B O 1
ATOM 748 N N . GLY B 2 37 ? -8.417 24.325 6.541 1.00 15.48 37 GLY B N 1
ATOM 749 C CA . GLY B 2 37 ? -8.986 24.358 5.202 1.00 16.20 37 GLY B CA 1
ATOM 750 C C . GLY B 2 37 ? -9.370 25.734 4.688 1.00 18.62 37 GLY B C 1
ATOM 751 O O . GLY B 2 37 ? -9.048 26.094 3.549 1.00 19.48 37 GLY B O 1
ATOM 752 N N . ASP B 2 38 ? -10.064 26.511 5.514 1.00 16.72 38 ASP B N 1
ATOM 753 C CA . ASP B 2 38 ? -10.497 27.843 5.111 1.00 19.89 38 ASP B CA 1
ATOM 754 C C . ASP B 2 38 ? -9.322 28.788 4.879 1.00 17.62 38 ASP B C 1
ATOM 755 O O . ASP B 2 38 ? -9.428 29.736 4.103 1.00 17.64 38 ASP B O 1
ATOM 760 N N . LEU B 2 39 ? -8.204 28.526 5.545 1.00 16.86 39 LEU B N 1
ATOM 761 C CA . LEU B 2 39 ? -7.018 29.359 5.373 1.00 17.59 39 LEU B CA 1
ATOM 762 C C . LEU B 2 39 ? -6.502 29.124 3.955 1.00 17.20 39 LEU B C 1
ATOM 763 O O . LEU B 2 39 ? -6.055 30.053 3.276 1.00 15.83 39 LEU B O 1
ATOM 768 N N . PHE B 2 40 ? -6.569 27.875 3.504 1.00 15.41 40 PHE B N 1
ATOM 769 C CA . PHE B 2 40 ? -6.136 27.544 2.155 1.00 15.81 40 PHE B CA 1
ATOM 770 C C . PHE B 2 40 ? -7.053 28.212 1.138 1.00 16.31 40 PHE B C 1
ATOM 771 O O . PHE B 2 40 ? -6.604 28.648 0.078 1.00 15.45 40 PHE B O 1
ATOM 779 N N . ARG B 2 41 ? -8.337 28.309 1.468 1.00 15.61 41 ARG B N 1
ATOM 780 C CA . ARG B 2 41 ? -9.287 28.970 0.578 1.00 16.90 41 ARG B CA 1
ATOM 781 C C . ARG B 2 41 ? -8.979 30.468 0.551 1.00 16.11 41 ARG B C 1
ATOM 782 O O . ARG B 2 41 ? -8.935 31.084 -0.518 1.00 16.86 41 ARG B O 1
ATOM 790 N N . LYS B 2 42 ? -8.751 31.034 1.734 1.00 16.12 42 LYS B N 1
ATOM 791 C CA . LYS B 2 42 ? -8.436 32.455 1.892 1.00 17.66 42 LYS B CA 1
ATOM 792 C C . LYS B 2 42 ? -7.198 32.843 1.080 1.00 16.16 42 LYS B C 1
ATOM 793 O O . LYS B 2 42 ? -7.181 33.880 0.411 1.00 17.01 42 LYS B O 1
ATOM 799 N N . HIS B 2 43 ? -6.166 32.005 1.132 1.00 14.38 43 HIS B N 1
ATOM 800 C CA . HIS B 2 43 ? -4.931 32.280 0.407 1.00 13.82 43 HIS B CA 1
ATOM 801 C C . HIS B 2 43 ? -4.935 31.775 -1.030 1.00 14.88 43 HIS B C 1
ATOM 802 O O . HIS B 2 43 ? -3.937 31.910 -1.750 1.00 14.96 43 HIS B O 1
ATOM 809 N N . GLU B 2 44 ? -6.070 31.214 -1.442 1.00 14.75 44 GLU B N 1
ATOM 810 C CA . GLU B 2 44 ? -6.254 30.704 -2.798 1.00 15.84 44 GLU B CA 1
ATOM 811 C C . GLU B 2 44 ? -5.132 29.756 -3.187 1.00 17.66 44 GLU B C 1
ATOM 812 O O . GLU B 2 44 ? -4.497 29.912 -4.230 1.00 16.68 44 GLU B O 1
ATOM 818 N N . ILE B 2 45 ? -4.912 28.751 -2.348 1.00 16.89 45 ILE B N 1
ATOM 819 C CA . ILE B 2 45 ? -3.855 27.784 -2.594 1.00 16.57 45 ILE B CA 1
ATOM 820 C C . ILE B 2 45 ? -4.311 26.686 -3.547 1.00 17.59 45 ILE B C 1
ATOM 821 O O . ILE B 2 45 ? -4.899 25.687 -3.132 1.00 18.04 45 ILE B O 1
ATOM 826 N N . ASP B 2 46 ? -4.065 26.893 -4.837 1.00 17.90 46 ASP B N 1
ATOM 827 C CA . ASP B 2 46 ? -4.420 25.893 -5.826 1.00 19.57 46 ASP B CA 1
ATOM 828 C C . ASP B 2 46 ? -3.177 25.038 -6.037 1.00 19.06 46 ASP B C 1
ATOM 829 O O . ASP B 2 46 ? -2.187 25.200 -5.322 1.00 17.69 46 ASP B O 1
ATOM 834 N N . GLY B 2 47 ? -3.236 24.125 -7.000 1.00 20.74 47 GLY B N 1
ATOM 835 C CA . GLY B 2 47 ? -2.103 23.257 -7.273 1.00 22.90 47 GLY B CA 1
ATOM 836 C C . GLY B 2 47 ? -0.780 23.981 -7.441 1.00 22.93 47 GLY B C 1
ATOM 837 O O . GLY B 2 47 ? 0.202 23.640 -6.787 1.00 21.79 47 GLY B O 1
ATOM 838 N N . LYS B 2 48 ? -0.739 24.981 -8.317 1.00 24.02 48 LYS B N 1
ATOM 839 C CA . LYS B 2 48 ? 0.499 25.722 -8.538 1.00 26.24 48 LYS B CA 1
ATOM 840 C C . LYS B 2 48 ? 1.011 26.373 -7.259 1.00 25.35 48 LYS B C 1
ATOM 841 O O . LYS B 2 48 ? 2.209 26.366 -6.992 1.00 26.68 48 LYS B O 1
ATOM 847 N N . ALA B 2 49 ? 0.100 26.943 -6.475 1.00 23.73 49 ALA B N 1
ATOM 848 C CA . ALA B 2 49 ? 0.473 27.595 -5.227 1.00 21.14 49 ALA B CA 1
ATOM 849 C C . ALA B 2 49 ? 0.979 26.587 -4.189 1.00 19.44 49 ALA B C 1
ATOM 850 O O . ALA B 2 49 ? 1.934 26.859 -3.462 1.00 20.51 49 ALA B O 1
ATOM 852 N N . LEU B 2 50 ? 0.340 25.423 -4.128 1.00 19.93 50 LEU B N 1
ATOM 853 C CA . LEU B 2 50 ? 0.739 24.389 -3.170 1.00 19.88 50 LEU B CA 1
ATOM 854 C C . LEU B 2 50 ? 2.208 24.003 -3.335 1.00 21.30 50 LEU B C 1
ATOM 855 O O . LEU B 2 50 ? 2.974 23.956 -2.371 1.00 20.86 50 LEU B O 1
ATOM 860 N N . LEU B 2 51 ? 2.595 23.723 -4.572 1.00 24.84 51 LEU B N 1
ATOM 861 C CA . LEU B 2 51 ? 3.961 23.318 -4.865 1.00 28.50 51 LEU B CA 1
ATOM 862 C C . LEU B 2 51 ? 4.967 24.431 -4.596 1.00 29.47 51 LEU B C 1
ATOM 863 O O . LEU B 2 51 ? 6.167 24.179 -4.467 1.00 30.65 51 LEU B O 1
ATOM 868 N N . ARG B 2 52 ? 4.465 25.657 -4.486 1.00 29.76 52 ARG B N 1
ATOM 869 C CA . ARG B 2 52 ? 5.301 26.830 -4.257 1.00 31.10 52 ARG B CA 1
ATOM 870 C C . ARG B 2 52 ? 5.397 27.216 -2.778 1.00 28.97 52 ARG B C 1
ATOM 871 O O . ARG B 2 52 ? 6.086 28.167 -2.421 1.00 29.19 52 ARG B O 1
ATOM 879 N N . LEU B 2 53 ? 4.716 26.467 -1.918 1.00 27.70 53 LEU B N 1
ATOM 880 C CA . LEU B 2 53 ? 4.732 26.751 -0.484 1.00 25.66 53 LEU B CA 1
ATOM 881 C C . LEU B 2 53 ? 5.979 26.248 0.235 1.00 25.31 53 LEU B C 1
ATOM 882 O O . LEU B 2 53 ? 6.674 25.349 -0.244 1.00 27.14 53 LEU B O 1
ATOM 887 N N . ASN B 2 54 ? 6.256 26.853 1.387 1.00 22.75 54 ASN B N 1
ATOM 888 C CA . ASN B 2 54 ? 7.352 26.439 2.256 1.00 23.04 54 ASN B CA 1
ATOM 889 C C . ASN B 2 54 ? 6.978 26.882 3.670 1.00 20.87 54 ASN B C 1
ATOM 890 O O . ASN B 2 54 ? 6.066 27.692 3.842 1.00 20.16 54 ASN B O 1
ATOM 895 N N . SER B 2 55 ? 7.650 26.336 4.678 1.00 20.71 55 SER B N 1
ATOM 896 C CA . SER B 2 55 ? 7.330 26.661 6.065 1.00 20.74 55 SER B CA 1
ATOM 897 C C . SER B 2 55 ? 7.415 28.148 6.396 1.00 21.50 55 SER B C 1
ATOM 898 O O . SER B 2 55 ? 6.551 28.683 7.094 1.00 20.51 55 SER B O 1
ATOM 901 N N . GLU B 2 56 ? 8.444 28.821 5.895 1.00 20.28 56 GLU B N 1
ATOM 902 C CA . GLU B 2 56 ? 8.594 30.248 6.162 1.00 22.40 56 GLU B CA 1
ATOM 903 C C . GLU B 2 56 ? 7.386 31.042 5.670 1.00 21.38 56 GLU B C 1
ATOM 904 O O . GLU B 2 56 ? 6.859 31.889 6.394 1.00 21.69 56 GLU B O 1
ATOM 910 N N . ARG B 2 57 ? 6.958 30.771 4.440 1.00 20.85 57 ARG B N 1
ATOM 911 C CA . ARG B 2 57 ? 5.805 31.458 3.859 1.00 20.46 57 ARG B CA 1
ATOM 912 C C . ARG B 2 57 ? 4.529 31.117 4.631 1.00 19.28 57 ARG B C 1
ATOM 913 O O . ARG B 2 57 ? 3.674 31.973 4.844 1.00 15.91 57 ARG B O 1
ATOM 921 N N . MET B 2 58 ? 4.386 29.856 5.026 1.00 16.62 58 MET B N 1
ATOM 922 C CA . MET B 2 58 ? 3.201 29.455 5.776 1.00 14.53 58 MET B CA 1
ATOM 923 C C . MET B 2 58 ? 3.134 30.124 7.140 1.00 13.45 58 MET B C 1
ATOM 924 O O . MET B 2 58 ? 2.071 30.533 7.585 1.00 14.11 58 MET B O 1
ATOM 929 N N . MET B 2 59 ? 4.272 30.248 7.808 1.00 13.58 59 MET B N 1
ATOM 930 C CA . MET B 2 59 ? 4.279 30.861 9.126 1.00 15.15 59 MET B CA 1
ATOM 931 C C . MET B 2 59 ? 4.150 32.372 9.048 1.00 15.54 59 MET B C 1
ATOM 932 O O . MET B 2 59 ? 3.362 32.975 9.767 1.00 17.94 59 MET B O 1
ATOM 937 N N . LYS B 2 60 ? 4.913 32.974 8.151 1.00 15.01 60 LYS B N 1
ATOM 938 C CA . LYS B 2 60 ? 4.912 34.421 8.001 1.00 16.85 60 LYS B CA 1
ATOM 939 C C . LYS B 2 60 ? 3.676 35.002 7.328 1.00 16.20 60 LYS B C 1
ATOM 940 O O . LYS B 2 60 ? 3.149 36.022 7.774 1.00 17.12 60 LYS B O 1
ATOM 946 N N . TYR B 2 61 ? 3.206 34.356 6.263 1.00 16.26 61 TYR B N 1
ATOM 947 C CA . TYR B 2 61 ? 2.069 34.885 5.516 1.00 17.02 61 TYR B CA 1
ATOM 948 C C . TYR B 2 61 ? 0.701 34.261 5.781 1.00 17.21 61 TYR B C 1
ATOM 949 O O . TYR B 2 61 ? -0.319 34.937 5.658 1.00 18.20 61 TYR B O 1
ATOM 958 N N . MET B 2 62 ? 0.663 32.986 6.146 1.00 15.57 62 MET B N 1
ATOM 959 C CA . MET B 2 62 ? -0.624 32.347 6.408 1.00 15.40 62 MET B CA 1
ATOM 960 C C . MET B 2 62 ? -0.920 32.243 7.902 1.00 14.44 62 MET B C 1
ATOM 961 O O . MET B 2 62 ? -2.014 31.848 8.297 1.00 16.13 62 MET B O 1
ATOM 966 N N . GLY B 2 63 ? 0.063 32.583 8.726 1.00 14.33 63 GLY B N 1
ATOM 967 C CA . GLY B 2 63 ? -0.128 32.535 10.166 1.00 14.85 63 GLY B CA 1
ATOM 968 C C . GLY B 2 63 ? -0.188 31.142 10.765 1.00 15.99 63 GLY B C 1
ATOM 969 O O . GLY B 2 63 ? -0.666 30.962 11.887 1.00 16.83 63 GLY B O 1
ATOM 970 N N . LEU B 2 64 ? 0.286 30.150 10.022 1.00 15.32 64 LEU B N 1
ATOM 971 C CA . LEU B 2 64 ? 0.292 28.775 10.514 1.00 14.44 64 LEU B CA 1
ATOM 972 C C . LEU B 2 64 ? 1.436 28.598 11.506 1.00 14.12 64 LEU B C 1
ATOM 973 O O . LEU B 2 64 ? 2.490 29.213 11.357 1.00 13.93 64 LEU B O 1
ATOM 978 N N . LYS B 2 65 ? 1.220 27.771 12.523 1.00 12.89 65 LYS B N 1
ATOM 979 C CA . LYS B 2 65 ? 2.264 27.487 13.502 1.00 13.87 65 LYS B CA 1
ATOM 980 C C . LYS B 2 65 ? 3.194 26.437 12.887 1.00 13.64 65 LYS B C 1
ATOM 981 O O . LYS B 2 65 ? 2.847 25.810 11.880 1.00 13.91 65 LYS B O 1
ATOM 987 N N . LEU B 2 66 ? 4.366 26.243 13.487 1.00 11.12 66 LEU B N 1
ATOM 988 C CA . LEU B 2 66 ? 5.345 25.303 12.947 1.00 11.60 66 LEU B CA 1
ATOM 989 C C . LEU B 2 66 ? 4.847 23.867 12.778 1.00 12.33 66 LEU B C 1
ATOM 990 O O . LEU B 2 66 ? 5.127 23.234 11.760 1.00 11.49 66 LEU B O 1
ATOM 995 N N . GLY B 2 67 ? 4.125 23.358 13.776 1.00 12.01 67 GLY B N 1
ATOM 996 C CA . GLY B 2 67 ? 3.616 21.994 13.707 1.00 11.00 67 GLY B CA 1
ATOM 997 C C . GLY B 2 67 ? 2.850 21.761 12.423 1.00 11.51 67 GLY B C 1
ATOM 998 O O . GLY B 2 67 ? 3.204 20.899 11.609 1.00 10.41 67 GLY B O 1
ATOM 999 N N . PRO B 2 68 ? 1.769 22.518 12.221 1.00 10.97 68 PRO B N 1
ATOM 1000 C CA . PRO B 2 68 ? 0.946 22.402 11.019 1.00 10.92 68 PRO B CA 1
ATOM 1001 C C . PRO B 2 68 ? 1.765 22.645 9.748 1.00 11.29 68 PRO B C 1
ATOM 1002 O O . PRO B 2 68 ? 1.599 21.948 8.754 1.00 10.66 68 PRO B O 1
ATOM 1006 N N . ALA B 2 69 ? 2.660 23.632 9.775 1.00 10.63 69 ALA B N 1
ATOM 1007 C CA . ALA B 2 69 ? 3.468 23.916 8.590 1.00 11.07 69 ALA B CA 1
ATOM 1008 C C . ALA B 2 69 ? 4.337 22.717 8.203 1.00 10.49 69 ALA B C 1
ATOM 1009 O O . ALA B 2 69 ? 4.439 22.366 7.020 1.00 11.36 69 ALA B O 1
ATOM 1011 N N . LEU B 2 70 ? 4.974 22.099 9.190 1.00 10.17 70 LEU B N 1
ATOM 1012 C CA . LEU B 2 70 ? 5.822 20.946 8.912 1.00 12.70 70 LEU B CA 1
ATOM 1013 C C . LEU B 2 70 ? 5.010 19.769 8.360 1.00 13.45 70 LEU B C 1
ATOM 1014 O O . LEU B 2 70 ? 5.472 19.071 7.461 1.00 10.87 70 LEU B O 1
ATOM 1019 N N . LYS B 2 71 ? 3.803 19.561 8.886 1.00 10.55 71 LYS B N 1
ATOM 1020 C CA . LYS B 2 71 ? 2.958 18.473 8.399 1.00 12.37 71 LYS B CA 1
ATOM 1021 C C . LYS B 2 71 ? 2.527 18.735 6.959 1.00 12.19 71 LYS B C 1
ATOM 1022 O O . LYS B 2 71 ? 2.467 17.820 6.137 1.00 11.52 71 LYS B O 1
ATOM 1028 N N . ILE B 2 72 ? 2.216 19.991 6.653 1.00 11.39 72 ILE B N 1
ATOM 1029 C CA . ILE B 2 72 ? 1.798 20.346 5.311 1.00 11.66 72 ILE B CA 1
ATOM 1030 C C . ILE B 2 72 ? 2.976 20.185 4.354 1.00 12.69 72 ILE B C 1
ATOM 1031 O O . ILE B 2 72 ? 2.817 19.650 3.257 1.00 12.34 72 ILE B O 1
ATOM 1036 N N . CYS B 2 73 ? 4.160 20.623 4.774 1.00 12.36 73 CYS B N 1
ATOM 1037 C CA . CYS B 2 73 ? 5.346 20.489 3.923 1.00 14.65 73 CYS B CA 1
ATOM 1038 C C . CYS B 2 73 ? 5.594 19.018 3.625 1.00 12.58 73 CYS B C 1
ATOM 1039 O O . CYS B 2 73 ? 5.991 18.665 2.518 1.00 14.05 73 CYS B O 1
ATOM 1042 N N . ASN B 2 74 ? 5.349 18.169 4.617 1.00 12.90 74 ASN B N 1
ATOM 1043 C CA . ASN B 2 74 ? 5.551 16.728 4.457 1.00 14.45 74 ASN B CA 1
ATOM 1044 C C . ASN B 2 74 ? 4.646 16.197 3.348 1.00 15.11 74 ASN B C 1
ATOM 1045 O O . ASN B 2 74 ? 5.063 15.368 2.541 1.00 15.34 74 ASN B O 1
ATOM 1050 N N . LEU B 2 75 ? 3.410 16.683 3.307 1.00 13.82 75 LEU B N 1
ATOM 1051 C CA . LEU B 2 75 ? 2.463 16.259 2.278 1.00 14.68 75 LEU B CA 1
ATOM 1052 C C . LEU B 2 75 ? 2.809 16.873 0.922 1.00 14.61 75 LEU B C 1
ATOM 1053 O O . LEU B 2 75 ? 2.653 16.225 -0.113 1.00 13.99 75 LEU B O 1
ATOM 1058 N N . VAL B 2 76 ? 3.270 18.122 0.928 1.00 12.41 76 VAL B N 1
ATOM 1059 C CA . VAL B 2 76 ? 3.644 18.796 -0.313 1.00 15.40 76 VAL B CA 1
ATOM 1060 C C . VAL B 2 76 ? 4.793 18.044 -0.982 1.00 15.83 76 VAL B C 1
ATOM 1061 O O . VAL B 2 76 ? 4.764 17.801 -2.187 1.00 15.57 76 VAL B O 1
ATOM 1065 N N . ASN B 2 77 ? 5.798 17.684 -0.189 1.00 15.84 77 ASN B N 1
ATOM 1066 C CA . ASN B 2 77 ? 6.965 16.969 -0.697 1.00 18.25 77 ASN B CA 1
ATOM 1067 C C . ASN B 2 77 ? 6.603 15.693 -1.448 1.00 19.25 77 ASN B C 1
ATOM 1068 O O . ASN B 2 77 ? 7.269 15.333 -2.419 1.00 19.11 77 ASN B O 1
ATOM 1073 N N . LYS B 2 78 ? 5.551 15.013 -1.000 1.00 18.09 78 LYS B N 1
ATOM 1074 C CA . LYS B 2 78 ? 5.122 13.769 -1.636 1.00 18.67 78 LYS B CA 1
ATOM 1075 C C . LYS B 2 78 ? 4.637 13.945 -3.073 1.00 19.14 78 LYS B C 1
ATOM 1076 O O . LYS B 2 78 ? 4.786 13.037 -3.896 1.00 18.93 78 LYS B O 1
ATOM 1082 N N . VAL B 2 79 ? 4.058 15.104 -3.378 1.00 19.54 79 VAL B N 1
ATOM 1083 C CA . VAL B 2 79 ? 3.535 15.354 -4.717 1.00 21.70 79 VAL B CA 1
ATOM 1084 C C . VAL B 2 79 ? 4.358 16.351 -5.528 1.00 24.09 79 VAL B C 1
ATOM 1085 O O . VAL B 2 79 ? 3.930 16.780 -6.600 1.00 25.07 79 VAL B O 1
ATOM 1089 N N . ASN B 2 80 ? 5.535 16.711 -5.022 1.00 26.66 80 ASN B N 1
ATOM 1090 C CA . ASN B 2 80 ? 6.399 17.665 -5.715 1.00 31.93 80 ASN B CA 1
ATOM 1091 C C . ASN B 2 80 ? 7.603 16.971 -6.340 1.00 34.90 80 ASN B C 1
ATOM 1092 O O . ASN B 2 80 ? 7.820 17.165 -7.554 1.00 36.67 80 ASN B O 1
ATOM 1097 N N . PRO C 1 13 ? 27.371 3.769 40.335 1.00 44.65 13 PRO C N 1
ATOM 1098 C CA . PRO C 1 13 ? 27.252 4.112 41.771 1.00 43.87 13 PRO C CA 1
ATOM 1099 C C . PRO C 1 13 ? 27.528 5.597 41.974 1.00 42.16 13 PRO C C 1
ATOM 1100 O O . PRO C 1 13 ? 28.682 6.020 42.051 1.00 42.37 13 PRO C O 1
ATOM 1104 N N . ILE C 1 14 ? 26.459 6.382 42.059 1.00 40.49 14 ILE C N 1
ATOM 1105 C CA . ILE C 1 14 ? 26.574 7.826 42.233 1.00 37.93 14 ILE C CA 1
ATOM 1106 C C . ILE C 1 14 ? 27.474 8.237 43.399 1.00 36.69 14 ILE C C 1
ATOM 1107 O O . ILE C 1 14 ? 28.290 9.143 43.262 1.00 35.44 14 ILE C O 1
ATOM 1112 N N . SER C 1 15 ? 27.333 7.570 44.541 1.00 35.31 15 SER C N 1
ATOM 1113 C CA . SER C 1 15 ? 28.141 7.901 45.712 1.00 33.77 15 SER C CA 1
ATOM 1114 C C . SER C 1 15 ? 29.646 7.902 45.428 1.00 33.01 15 SER C C 1
ATOM 1115 O O . SER C 1 15 ? 30.410 8.583 46.111 1.00 31.79 15 SER C O 1
ATOM 1118 N N . SER C 1 16 ? 30.068 7.150 44.417 1.00 32.53 16 SER C N 1
ATOM 1119 C CA . SER C 1 16 ? 31.485 7.080 44.066 1.00 32.40 16 SER C CA 1
ATOM 1120 C C . SER C 1 16 ? 31.879 8.090 42.986 1.00 31.05 16 SER C C 1
ATOM 1121 O O . SER C 1 16 ? 33.065 8.300 42.728 1.00 30.60 16 SER C O 1
ATOM 1124 N N . TRP C 1 17 ? 30.886 8.714 42.359 1.00 29.98 17 TRP C N 1
ATOM 1125 C CA . TRP C 1 17 ? 31.142 9.696 41.307 1.00 28.42 17 TRP C CA 1
ATOM 1126 C C . TRP C 1 17 ? 32.015 10.853 41.769 1.00 27.18 17 TRP C C 1
ATOM 1127 O O . TRP C 1 17 ? 31.863 11.355 42.880 1.00 27.85 17 TRP C O 1
ATOM 1138 N N . SER C 1 18 ? 32.918 11.278 40.894 1.00 26.21 18 SER C N 1
ATOM 1139 C CA . SER C 1 18 ? 33.808 12.397 41.172 1.00 24.92 18 SER C CA 1
ATOM 1140 C C . SER C 1 18 ? 33.119 13.684 40.722 1.00 24.02 18 SER C C 1
ATOM 1141 O O . SER C 1 18 ? 32.009 13.644 40.192 1.00 22.91 18 SER C O 1
ATOM 1144 N N . VAL C 1 19 ? 33.773 14.820 40.942 1.00 23.07 19 VAL C N 1
ATOM 1145 C CA . VAL C 1 19 ? 33.218 16.095 40.510 1.00 23.13 19 VAL C CA 1
ATOM 1146 C C . VAL C 1 19 ? 33.169 16.026 38.983 1.00 24.07 19 VAL C C 1
ATOM 1147 O O . VAL C 1 19 ? 32.226 16.507 38.350 1.00 22.43 19 VAL C O 1
ATOM 1151 N N . ASP C 1 20 ? 34.188 15.402 38.397 1.00 21.23 20 ASP C N 1
ATOM 1152 C CA . ASP C 1 20 ? 34.253 15.257 36.950 1.00 22.97 20 ASP C CA 1
ATOM 1153 C C . ASP C 1 20 ? 33.091 14.416 36.437 1.00 22.42 20 ASP C C 1
ATOM 1154 O O . ASP C 1 20 ? 32.457 14.765 35.438 1.00 22.44 20 ASP C O 1
ATOM 1159 N N . ASP C 1 21 ? 32.811 13.309 37.119 1.00 21.28 21 ASP C N 1
ATOM 1160 C CA . ASP C 1 21 ? 31.714 12.436 36.716 1.00 21.94 21 ASP C CA 1
ATOM 1161 C C . ASP C 1 21 ? 30.399 13.208 36.725 1.00 21.18 21 ASP C C 1
ATOM 1162 O O . ASP C 1 21 ? 29.600 13.110 35.790 1.00 19.91 21 ASP C O 1
ATOM 1167 N N . VAL C 1 22 ? 30.178 13.975 37.786 1.00 20.71 22 VAL C N 1
ATOM 1168 C CA . VAL C 1 22 ? 28.957 14.761 37.910 1.00 19.62 22 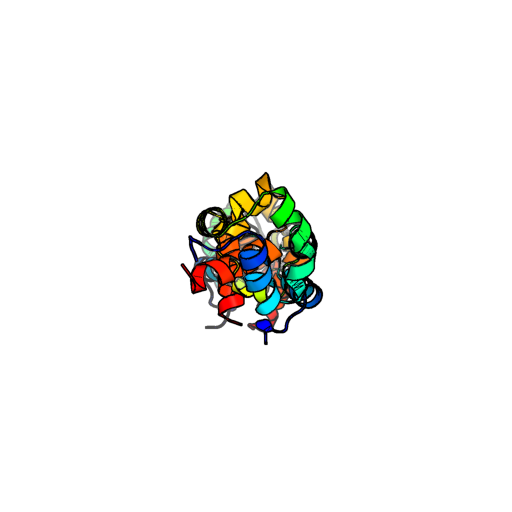VAL C CA 1
ATOM 1169 C C . VAL C 1 22 ? 28.853 15.833 36.823 1.00 19.89 22 VAL C C 1
ATOM 1170 O O . VAL C 1 22 ? 27.781 16.039 36.260 1.00 18.47 22 VAL C O 1
ATOM 1174 N N . SER C 1 23 ? 29.954 16.514 36.522 1.00 18.48 23 SER C N 1
ATOM 1175 C CA . SER C 1 23 ? 29.908 17.540 35.487 1.00 20.48 23 SER C CA 1
ATOM 1176 C C . SER C 1 23 ? 29.559 16.907 34.140 1.00 19.96 23 SER C C 1
ATOM 1177 O O . SER C 1 23 ? 28.845 17.514 33.335 1.00 18.73 23 SER C O 1
ATOM 1180 N N . ASN C 1 24 ? 30.056 15.691 33.895 1.00 19.63 24 ASN C N 1
ATOM 1181 C CA . ASN C 1 24 ? 29.771 14.997 32.637 1.00 21.11 24 ASN C CA 1
ATOM 1182 C C . ASN C 1 24 ? 28.297 14.618 32.591 1.00 20.06 24 ASN C C 1
ATOM 1183 O O . ASN C 1 24 ? 27.661 14.689 31.544 1.00 19.48 24 ASN C O 1
ATOM 1188 N N . PHE C 1 25 ? 27.769 14.198 33.736 1.00 18.73 25 PHE C N 1
ATOM 1189 C CA . PHE C 1 25 ? 26.364 13.824 33.850 1.00 19.59 25 PHE C CA 1
ATOM 1190 C C . PHE C 1 25 ? 25.469 15.035 33.563 1.00 18.14 25 PHE C C 1
ATOM 1191 O O . PHE C 1 25 ? 24.488 14.931 32.816 1.00 19.03 25 PHE C O 1
ATOM 1199 N N . ILE C 1 26 ? 25.811 16.176 34.154 1.00 16.67 26 ILE C N 1
ATOM 1200 C CA . ILE C 1 26 ? 25.037 17.408 33.970 1.00 17.27 26 ILE C CA 1
ATOM 1201 C C . ILE C 1 26 ? 25.177 17.964 32.554 1.00 17.92 26 ILE C C 1
ATOM 1202 O O . ILE C 1 26 ? 24.202 18.401 31.938 1.00 16.41 26 ILE C O 1
ATOM 1207 N N . ARG C 1 27 ? 26.398 17.943 32.041 1.00 17.46 27 ARG C N 1
ATOM 1208 C CA . ARG C 1 27 ? 26.663 18.451 30.703 1.00 18.48 27 ARG C CA 1
ATOM 1209 C C . ARG C 1 27 ? 25.832 17.728 29.639 1.00 19.64 27 ARG C C 1
ATOM 1210 O O . ARG C 1 27 ? 25.294 18.355 28.720 1.00 18.31 27 ARG C O 1
ATOM 1218 N N . GLU C 1 28 ? 25.708 16.413 29.785 1.00 18.20 28 GLU C N 1
ATOM 1219 C CA . GLU C 1 28 ? 24.974 15.591 28.831 1.00 20.43 28 GLU C CA 1
ATOM 1220 C C . GLU C 1 28 ? 23.486 15.918 28.776 1.00 18.25 28 GLU C C 1
ATOM 1221 O O . GLU C 1 28 ? 22.839 15.709 27.749 1.00 18.60 28 GLU C O 1
ATOM 1227 N N . LEU C 1 29 ? 22.944 16.433 29.875 1.00 18.51 29 LEU C N 1
ATOM 1228 C CA . LEU C 1 29 ? 21.530 16.776 29.926 1.00 18.04 29 LEU C CA 1
ATOM 1229 C C . LEU C 1 29 ? 21.247 18.004 29.066 1.00 18.39 29 LEU C C 1
ATOM 1230 O O . LEU C 1 29 ? 22.073 18.910 28.957 1.00 17.72 29 LEU C O 1
ATOM 1235 N N . PRO C 1 30 ? 20.066 18.053 28.436 1.00 17.78 30 PRO C N 1
ATOM 1236 C CA . PRO C 1 30 ? 19.795 19.228 27.611 1.00 18.45 30 PRO C CA 1
ATOM 1237 C C . PRO C 1 30 ? 19.544 20.490 28.433 1.00 18.05 30 PRO C C 1
ATOM 1238 O O . PRO C 1 30 ? 18.925 20.439 29.500 1.00 19.77 30 PRO C O 1
ATOM 1242 N N . GLY C 1 31 ? 20.060 21.614 27.942 1.00 17.59 31 GLY C N 1
ATOM 1243 C CA . GLY C 1 31 ? 19.849 22.889 28.605 1.00 18.20 31 GLY C CA 1
ATOM 1244 C C . GLY C 1 31 ? 20.683 23.218 29.829 1.00 16.75 31 GLY C C 1
ATOM 1245 O O . GLY C 1 31 ? 20.431 24.222 30.490 1.00 18.62 31 GLY C O 1
ATOM 1246 N N . CYS C 1 32 ? 21.684 22.401 30.130 1.00 16.12 32 CYS C N 1
ATOM 1247 C CA . CYS C 1 32 ? 22.523 22.659 31.295 1.00 16.29 32 CYS C CA 1
ATOM 1248 C C . CYS C 1 32 ? 23.865 23.300 30.965 1.00 16.23 32 CYS C C 1
ATOM 1249 O O . CYS C 1 32 ? 24.735 23.373 31.831 1.00 15.75 32 CYS C O 1
ATOM 1252 N N . GLN C 1 33 ? 24.031 23.769 29.731 1.00 15.29 33 GLN C N 1
ATOM 1253 C CA . GLN C 1 33 ? 25.291 24.378 29.316 1.00 17.50 33 GLN C CA 1
ATOM 1254 C C . GLN C 1 33 ? 25.760 25.516 30.218 1.00 17.66 33 GLN C C 1
ATOM 1255 O O . GLN C 1 33 ? 26.960 25.687 30.435 1.00 18.95 33 GLN C O 1
ATOM 1261 N N . ASP C 1 34 ? 24.824 26.298 30.743 1.00 19.70 34 ASP C N 1
ATOM 1262 C CA . ASP C 1 34 ? 25.201 27.410 31.606 1.00 20.99 34 ASP C CA 1
ATOM 1263 C C . ASP C 1 34 ? 25.217 27.080 33.098 1.00 20.30 34 ASP C C 1
ATOM 1264 O O . ASP C 1 34 ? 25.378 27.978 33.930 1.00 21.53 34 ASP C O 1
ATOM 1269 N N . TYR C 1 35 ? 25.056 25.802 33.437 1.00 17.10 35 TYR C N 1
ATOM 1270 C CA . TYR C 1 35 ? 25.073 25.376 34.836 1.00 17.43 35 TYR C CA 1
ATOM 1271 C C . TYR C 1 35 ? 26.209 24.406 35.149 1.00 17.79 35 TYR C C 1
ATOM 1272 O O . TYR C 1 35 ? 26.615 24.273 36.303 1.00 16.42 35 TYR C O 1
ATOM 1281 N N . VAL C 1 36 ? 26.708 23.720 34.126 1.00 18.22 36 VAL C N 1
ATOM 1282 C CA . VAL C 1 36 ? 27.777 22.752 34.327 1.00 18.79 36 VAL C CA 1
ATOM 1283 C C . VAL C 1 36 ? 28.959 23.356 35.081 1.00 19.17 36 VAL C C 1
ATOM 1284 O O . VAL C 1 36 ? 29.484 22.731 36.002 1.00 19.37 36 VAL C O 1
ATOM 1288 N N . ASP C 1 37 ? 29.365 24.568 34.705 1.00 20.01 37 ASP C N 1
ATOM 1289 C CA . ASP C 1 37 ? 30.497 25.224 35.358 1.00 22.90 37 ASP C CA 1
ATOM 1290 C C . ASP C 1 37 ? 30.236 25.443 36.853 1.00 24.38 37 ASP C C 1
ATOM 1291 O O . ASP C 1 37 ? 31.156 25.355 37.668 1.00 22.27 37 ASP C O 1
ATOM 1296 N N . ASP C 1 38 ? 28.980 25.716 37.209 1.00 22.82 38 ASP C N 1
ATOM 1297 C CA . ASP C 1 38 ? 28.607 25.937 38.606 1.00 23.29 38 ASP C CA 1
ATOM 1298 C C . ASP C 1 38 ? 28.704 24.651 39.413 1.00 22.05 38 ASP C C 1
ATOM 1299 O O . ASP C 1 38 ? 29.062 24.671 40.592 1.00 21.87 38 ASP C O 1
ATOM 1304 N N . PHE C 1 39 ? 28.376 23.527 38.789 1.00 19.78 39 PHE C N 1
ATOM 1305 C CA . PHE C 1 39 ? 28.474 22.260 39.490 1.00 19.38 39 PHE C CA 1
ATOM 1306 C C . PHE C 1 39 ? 29.934 22.009 39.823 1.00 19.08 39 PHE C C 1
ATOM 1307 O O . PHE C 1 39 ? 30.267 21.591 40.930 1.00 19.04 39 PHE C O 1
ATOM 1315 N N . ILE C 1 40 ? 30.796 22.288 38.849 1.00 18.86 40 ILE C N 1
ATOM 1316 C CA . ILE C 1 40 ? 32.238 22.107 38.997 1.00 20.60 40 ILE C CA 1
ATOM 1317 C C . ILE C 1 40 ? 32.804 23.056 40.050 1.00 20.37 40 ILE C C 1
ATOM 1318 O O . ILE C 1 40 ? 33.553 22.642 40.938 1.00 21.41 40 ILE C O 1
ATOM 1323 N N . GLN C 1 41 ? 32.452 24.332 39.945 1.00 22.91 41 GLN C N 1
ATOM 1324 C CA . GLN C 1 41 ? 32.954 25.324 40.882 1.00 24.08 41 GLN C CA 1
ATOM 1325 C C . GLN C 1 41 ? 32.471 25.100 42.311 1.00 24.18 41 GLN C C 1
ATOM 1326 O O . GLN C 1 41 ? 33.207 25.360 43.260 1.00 21.64 41 GLN C O 1
ATOM 1332 N N . GLN C 1 42 ? 31.245 24.609 42.465 1.00 22.61 42 GLN C N 1
ATOM 1333 C CA . GLN C 1 42 ? 30.694 24.350 43.796 1.00 23.39 42 GLN C CA 1
ATOM 1334 C C . GLN C 1 42 ? 31.148 22.993 44.327 1.00 22.29 42 GLN C C 1
ATOM 1335 O O . GLN C 1 42 ? 30.689 22.538 45.379 1.00 20.98 42 GLN C O 1
ATOM 1341 N N . GLU C 1 43 ? 32.047 22.350 43.588 1.00 21.86 43 GLU C N 1
ATOM 1342 C CA . GLU C 1 43 ? 32.600 21.055 43.967 1.00 23.47 43 GLU C CA 1
ATOM 1343 C C . GLU C 1 43 ? 31.560 19.984 44.278 1.00 22.77 43 GLU C C 1
ATOM 1344 O O . GLU C 1 43 ? 31.659 19.266 45.279 1.00 21.89 43 GLU C O 1
ATOM 1350 N N . ILE C 1 44 ? 30.567 19.875 43.405 1.00 21.01 44 ILE C N 1
ATOM 1351 C CA . ILE C 1 44 ? 29.515 18.891 43.568 1.00 19.23 44 ILE C CA 1
ATOM 1352 C C . ILE C 1 44 ? 29.969 17.526 43.056 1.00 21.62 44 ILE C C 1
ATOM 1353 O O . ILE C 1 44 ? 30.001 17.294 41.848 1.00 20.84 44 ILE C O 1
ATOM 1358 N N . ASP C 1 45 ? 30.346 16.631 43.966 1.00 21.06 45 ASP C N 1
ATOM 1359 C CA . ASP C 1 45 ? 30.739 15.292 43.562 1.00 21.84 45 ASP C CA 1
ATOM 1360 C C . ASP C 1 45 ? 29.524 14.402 43.777 1.00 21.88 45 ASP C C 1
ATOM 1361 O O . ASP C 1 45 ? 28.452 14.901 44.122 1.00 22.27 45 ASP C O 1
ATOM 1366 N N . GLY C 1 46 ? 29.680 13.102 43.552 1.00 21.31 46 GLY C N 1
ATOM 1367 C CA . GLY C 1 46 ? 28.567 12.183 43.708 1.00 21.54 46 GLY C CA 1
ATOM 1368 C C . GLY C 1 46 ? 27.861 12.297 45.042 1.00 22.62 46 GLY C C 1
ATOM 1369 O O . GLY C 1 46 ? 26.633 12.342 45.105 1.00 21.59 46 GLY C O 1
ATOM 1370 N N . GLN C 1 47 ? 28.641 12.342 46.115 1.00 23.83 47 GLN C N 1
ATOM 1371 C CA . GLN C 1 47 ? 28.089 12.451 47.457 1.00 23.84 47 GLN C CA 1
ATOM 1372 C C . GLN C 1 47 ? 27.223 13.701 47.581 1.00 22.90 47 GLN C C 1
ATOM 1373 O O . GLN C 1 47 ? 26.095 13.641 48.071 1.00 24.11 47 GLN C O 1
ATOM 1379 N N . ALA C 1 48 ? 27.755 14.833 47.132 1.00 20.93 48 ALA C N 1
ATOM 1380 C CA . ALA C 1 48 ? 27.030 16.095 47.193 1.00 20.05 48 ALA C CA 1
ATOM 1381 C C . ALA C 1 48 ? 25.802 16.079 46.285 1.00 20.42 48 ALA C C 1
ATOM 1382 O O . ALA C 1 48 ? 24.748 16.600 46.647 1.00 17.80 48 ALA C O 1
ATOM 1384 N N . LEU C 1 49 ? 25.944 15.485 45.103 1.00 19.62 49 LEU C N 1
ATOM 1385 C CA . LEU C 1 49 ? 24.832 15.405 44.160 1.00 19.79 49 LEU C CA 1
ATOM 1386 C C . LEU C 1 49 ? 23.633 14.708 44.802 1.00 21.31 49 LEU C C 1
ATOM 1387 O O . LEU C 1 49 ? 22.485 15.119 44.613 1.00 20.40 49 LEU C O 1
ATOM 1392 N N . LEU C 1 50 ? 23.906 13.652 45.564 1.00 21.78 50 LEU C N 1
ATOM 1393 C CA . LEU C 1 50 ? 22.854 12.898 46.237 1.00 23.55 50 LEU C CA 1
ATOM 1394 C C . LEU C 1 50 ? 22.167 13.698 47.345 1.00 22.58 50 LEU C C 1
ATOM 1395 O O . LEU C 1 50 ? 21.024 13.407 47.702 1.00 22.82 50 LEU C O 1
ATOM 1400 N N . LEU C 1 51 ? 22.857 14.706 47.877 1.00 22.11 51 LEU C N 1
ATOM 1401 C CA . LEU C 1 51 ? 22.310 15.542 48.951 1.00 21.40 51 LEU C CA 1
ATOM 1402 C C . LEU C 1 51 ? 21.629 16.807 48.447 1.00 21.94 51 LEU C C 1
ATOM 1403 O O . LEU C 1 51 ? 20.924 17.484 49.195 1.00 20.89 51 LEU C O 1
ATOM 1408 N N . LEU C 1 52 ? 21.853 17.130 47.180 1.00 21.27 52 LEU C N 1
ATOM 1409 C CA . LEU C 1 52 ? 21.278 18.323 46.577 1.00 22.71 52 LEU C CA 1
ATOM 1410 C C . LEU C 1 52 ? 19.745 18.266 46.596 1.00 21.73 52 LEU C C 1
ATOM 1411 O O . LEU C 1 52 ? 19.153 17.232 46.284 1.00 21.31 52 LEU C O 1
ATOM 1416 N N . LYS C 1 53 ? 19.112 19.371 46.989 1.00 21.79 53 LYS C N 1
ATOM 1417 C CA . LYS C 1 53 ? 17.650 19.466 47.021 1.00 22.41 53 LYS C CA 1
ATOM 1418 C C . LYS C 1 53 ? 17.258 20.596 46.071 1.00 21.70 53 LYS C C 1
ATOM 1419 O O . LYS C 1 53 ? 18.101 21.413 45.701 1.00 20.52 53 LYS C O 1
ATOM 1425 N N . GLU C 1 54 ? 15.986 20.655 45.684 1.00 22.67 54 GLU C N 1
ATOM 1426 C CA . GLU C 1 54 ? 15.533 21.702 44.773 1.00 23.52 54 GLU C CA 1
ATOM 1427 C C . GLU C 1 54 ? 15.908 23.093 45.272 1.00 23.27 54 GLU C C 1
ATOM 1428 O O . GLU C 1 54 ? 16.301 23.959 44.489 1.00 22.67 54 GLU C O 1
ATOM 1434 N N . LYS C 1 55 ? 15.793 23.295 46.581 1.00 23.95 55 LYS C N 1
ATOM 1435 C CA . LYS C 1 55 ? 16.104 24.575 47.204 1.00 24.72 55 LYS C CA 1
ATOM 1436 C C . LYS C 1 55 ? 17.529 25.030 46.909 1.00 23.72 55 LYS C C 1
ATOM 1437 O O . LYS C 1 55 ? 17.781 26.214 46.703 1.00 25.64 55 LYS C O 1
ATOM 1443 N N . HIS C 1 56 ? 18.462 24.085 46.896 1.00 23.03 56 HIS C N 1
ATOM 1444 C CA . HIS C 1 56 ? 19.857 24.410 46.639 1.00 21.59 56 HIS C CA 1
ATOM 1445 C C . HIS C 1 56 ? 20.107 24.828 45.193 1.00 20.11 56 HIS C C 1
ATOM 1446 O O . HIS C 1 56 ? 20.870 25.758 44.934 1.00 21.82 56 HIS C O 1
ATOM 1453 N N . LEU C 1 57 ? 19.464 24.143 44.252 1.00 20.66 57 LEU C N 1
ATOM 1454 C CA . LEU C 1 57 ? 19.635 24.455 42.835 1.00 20.48 57 LEU C CA 1
ATOM 1455 C C . LEU C 1 57 ? 19.020 25.810 42.488 1.00 21.62 57 LEU C C 1
ATOM 1456 O O . LEU C 1 57 ? 19.567 26.567 41.693 1.00 22.16 57 LEU C O 1
ATOM 1461 N N . VAL C 1 58 ? 17.888 26.121 43.101 1.00 22.46 58 VAL C N 1
ATOM 1462 C CA . VAL C 1 58 ? 17.225 27.390 42.841 1.00 25.16 58 VAL C CA 1
ATOM 1463 C C . VAL C 1 58 ? 17.982 28.571 43.445 1.00 25.85 58 VAL C C 1
ATOM 1464 O O . VAL C 1 58 ? 18.295 29.539 42.752 1.00 25.88 58 VAL C O 1
ATOM 1468 N N . ASN C 1 59 ? 18.301 28.479 44.731 1.00 28.24 59 ASN C N 1
ATOM 1469 C CA . ASN C 1 59 ? 18.981 29.568 45.423 1.00 30.44 59 ASN C CA 1
ATOM 1470 C C . ASN C 1 59 ? 20.489 29.711 45.210 1.00 31.49 59 ASN C C 1
ATOM 1471 O O . ASN C 1 59 ? 21.008 30.824 45.229 1.00 32.21 59 ASN C O 1
ATOM 1476 N N . ALA C 1 60 ? 21.192 28.603 45.001 1.00 31.69 60 ALA C N 1
ATOM 1477 C CA . ALA C 1 60 ? 22.638 28.661 44.808 1.00 31.11 60 ALA C CA 1
ATOM 1478 C C . ALA C 1 60 ? 23.073 28.757 43.349 1.00 31.77 60 ALA C C 1
ATOM 1479 O O . ALA C 1 60 ? 24.150 29.273 43.053 1.00 32.44 60 ALA C O 1
ATOM 1489 N N . GLY C 1 62 ? 20.586 29.638 40.766 1.00 27.46 62 GLY C N 1
ATOM 1490 C CA . GLY C 1 62 ? 19.643 30.446 40.018 1.00 26.74 62 GLY C CA 1
ATOM 1491 C C . GLY C 1 62 ? 18.866 29.642 38.993 1.00 25.72 62 GLY C C 1
ATOM 1492 O O . GLY C 1 62 ? 18.427 30.180 37.978 1.00 27.43 62 GLY C O 1
ATOM 1501 N N . LYS C 1 64 ? 15.599 27.495 37.661 1.00 23.39 64 LYS C N 1
ATOM 1502 C CA . LYS C 1 64 ? 14.158 27.621 37.880 1.00 23.17 64 LYS C CA 1
ATOM 1503 C C . LYS C 1 64 ? 13.698 26.379 38.631 1.00 22.15 64 LYS C C 1
ATOM 1504 O O . LYS C 1 64 ? 14.270 25.303 38.466 1.00 18.42 64 LYS C O 1
ATOM 1510 N N . LEU C 1 65 ? 12.664 26.528 39.452 1.00 22.73 65 LEU C N 1
ATOM 1511 C CA . LEU C 1 65 ? 12.151 25.422 40.256 1.00 23.25 65 LEU C CA 1
ATOM 1512 C C . LEU C 1 65 ? 11.784 24.156 39.489 1.00 22.69 65 LEU C C 1
ATOM 1513 O O . LEU C 1 65 ? 12.167 23.056 39.894 1.00 21.11 65 LEU C O 1
ATOM 1518 N N . GLY C 1 66 ? 11.034 24.301 38.396 1.00 20.90 66 GLY C N 1
ATOM 1519 C CA . GLY C 1 66 ? 10.644 23.138 37.617 1.00 21.27 66 GLY C CA 1
ATOM 1520 C C . GLY C 1 66 ? 11.848 22.299 37.233 1.00 18.90 66 GLY C C 1
ATOM 1521 O O . GLY C 1 66 ? 11.917 21.109 37.551 1.00 17.90 66 GLY C O 1
ATOM 1522 N N . PRO C 1 67 ? 12.816 22.895 36.526 1.00 16.65 67 PRO C N 1
ATOM 1523 C CA . PRO C 1 67 ? 14.015 22.156 36.123 1.00 17.45 67 PRO C CA 1
ATOM 1524 C C . PRO C 1 67 ? 14.800 21.628 37.322 1.00 16.57 67 PRO C C 1
ATOM 1525 O O . PRO C 1 67 ? 15.370 20.540 37.263 1.00 16.46 67 PRO C O 1
ATOM 1529 N N . ALA C 1 68 ? 14.822 22.392 38.413 1.00 17.87 68 ALA C N 1
ATOM 1530 C CA . ALA C 1 68 ? 15.536 21.953 39.614 1.00 18.53 68 ALA C CA 1
ATOM 1531 C C . ALA C 1 68 ? 14.962 20.618 40.089 1.00 19.20 68 ALA C C 1
ATOM 1532 O O . ALA C 1 68 ? 15.707 19.711 40.467 1.00 19.78 68 ALA C O 1
ATOM 1534 N N . ARG C 1 69 ? 13.636 20.499 40.062 1.00 18.93 69 ARG C N 1
ATOM 1535 C CA . ARG C 1 69 ? 12.976 19.260 40.471 1.00 19.69 69 ARG C CA 1
ATOM 1536 C C . ARG C 1 69 ? 13.316 18.131 39.506 1.00 19.78 69 ARG C C 1
ATOM 1537 O O . ARG C 1 69 ? 13.436 16.975 39.904 1.00 19.25 69 ARG C O 1
ATOM 1545 N N . LYS C 1 70 ? 13.457 18.466 38.228 1.00 17.97 70 LYS C N 1
ATOM 1546 C CA . LYS C 1 70 ? 13.778 17.461 37.229 1.00 19.47 70 LYS C CA 1
ATOM 1547 C C . LYS C 1 70 ? 15.161 16.884 37.486 1.00 18.32 70 LYS C C 1
ATOM 1548 O O . LYS C 1 70 ? 15.373 15.678 37.361 1.00 17.63 70 LYS C O 1
ATOM 1554 N N . ILE C 1 71 ? 16.098 17.752 37.850 1.00 17.16 71 ILE C N 1
ATOM 1555 C CA . ILE C 1 71 ? 17.458 17.317 38.127 1.00 17.26 71 ILE C CA 1
ATOM 1556 C C . ILE C 1 71 ? 17.471 16.408 39.356 1.00 17.33 71 ILE C C 1
ATOM 1557 O O . ILE C 1 71 ? 18.062 15.330 39.334 1.00 16.73 71 ILE C O 1
ATOM 1562 N N . VAL C 1 72 ? 16.808 16.840 40.422 1.00 18.42 72 VAL C N 1
ATOM 1563 C CA . VAL C 1 72 ? 16.754 16.044 41.644 1.00 20.61 72 VAL C CA 1
ATOM 1564 C C . VAL C 1 72 ? 16.084 14.697 41.348 1.00 21.14 72 VAL C C 1
ATOM 1565 O O . VAL C 1 72 ? 16.543 13.655 41.807 1.00 22.10 72 VAL C O 1
AT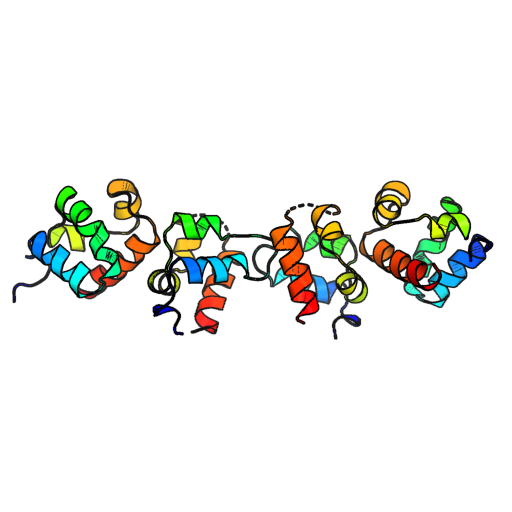OM 1569 N N . ALA C 1 73 ? 15.012 14.719 40.561 1.00 21.72 73 ALA C N 1
ATOM 1570 C CA . ALA C 1 73 ? 14.298 13.492 40.203 1.00 21.88 73 ALA C CA 1
ATOM 1571 C C . ALA C 1 73 ? 15.172 12.550 39.369 1.00 24.48 73 ALA C C 1
ATOM 1572 O O . ALA C 1 73 ? 15.124 11.326 39.542 1.00 24.21 73 ALA C O 1
ATOM 1574 N N . LYS C 1 74 ? 15.967 13.119 38.464 1.00 23.97 74 LYS C N 1
ATOM 1575 C CA . LYS C 1 74 ? 16.849 12.322 37.610 1.00 23.87 74 LYS C CA 1
ATOM 1576 C C . LYS C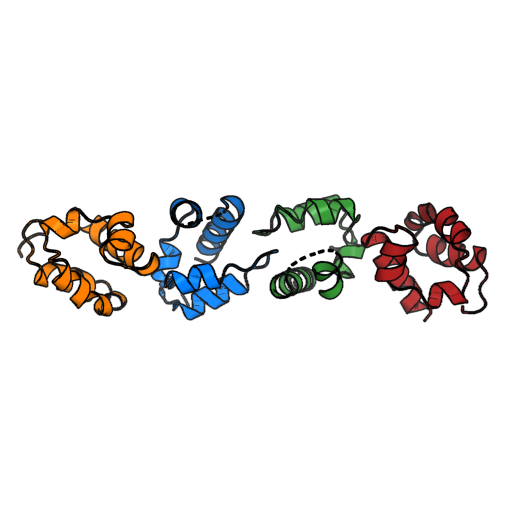 1 74 ? 17.918 11.630 38.456 1.00 23.57 74 LYS C C 1
ATOM 1577 O O . LYS C 1 74 ? 18.277 10.477 38.206 1.00 21.81 74 LYS C O 1
ATOM 1583 N N . VAL C 1 75 ? 18.433 12.337 39.455 1.00 23.20 75 VAL C N 1
ATOM 1584 C CA . VAL C 1 75 ? 19.443 11.752 40.325 1.00 24.08 75 VAL C CA 1
ATOM 1585 C C . VAL C 1 75 ? 18.812 10.586 41.077 1.00 26.76 75 VAL C C 1
ATOM 1586 O O . VAL C 1 75 ? 19.376 9.491 41.135 1.00 28.21 75 VAL C O 1
ATOM 1590 N N . GLU C 1 76 ? 17.631 10.822 41.636 1.00 28.78 76 GLU C N 1
ATOM 1591 C CA . GLU C 1 76 ? 16.917 9.791 42.379 1.00 33.53 76 GLU C CA 1
ATOM 1592 C C . GLU C 1 76 ? 16.642 8.570 41.497 1.00 35.27 76 GLU C C 1
ATOM 1593 O O . GLU C 1 76 ? 16.793 7.429 41.938 1.00 36.17 76 GLU C O 1
ATOM 1599 N N . SER C 1 77 ? 16.248 8.812 40.250 1.00 35.38 77 SER C N 1
ATOM 1600 C CA . SER C 1 77 ? 15.946 7.724 39.324 1.00 36.69 77 SER C CA 1
ATOM 1601 C C . SER C 1 77 ? 17.177 6.868 39.051 1.00 37.36 77 SER C C 1
ATOM 1602 O O . SER C 1 77 ? 17.083 5.644 38.966 1.00 37.67 77 SER C O 1
ATOM 1605 N N . ILE C 1 78 ? 18.328 7.517 38.910 1.00 37.32 78 ILE C N 1
ATOM 1606 C CA . ILE C 1 78 ? 19.576 6.808 38.646 1.00 38.94 78 ILE C CA 1
ATOM 1607 C C . ILE C 1 78 ? 20.074 6.090 39.899 1.00 39.66 78 ILE C C 1
ATOM 1608 O O . ILE C 1 78 ? 20.327 4.870 39.815 1.00 40.00 78 ILE C O 1
ATOM 1613 N N . PRO D 2 14 ? 26.875 16.837 71.866 1.00 45.11 14 PRO D N 1
ATOM 1614 C CA . PRO D 2 14 ? 27.620 17.567 70.816 1.00 45.23 14 PRO D CA 1
ATOM 1615 C C . PRO D 2 14 ? 27.629 19.071 71.068 1.00 45.19 14 PRO D C 1
ATOM 1616 O O . PRO D 2 14 ? 28.628 19.746 70.821 1.00 45.40 14 PRO D O 1
ATOM 1620 N N . ILE D 2 15 ? 26.509 19.588 71.563 1.00 46.02 15 ILE D N 1
ATOM 1621 C CA . ILE D 2 15 ? 26.376 21.013 71.848 1.00 46.71 15 ILE D CA 1
ATOM 1622 C C . ILE D 2 15 ? 27.465 21.508 72.798 1.00 46.77 15 ILE D C 1
ATOM 1623 O O . ILE D 2 15 ? 27.729 22.709 72.884 1.00 46.60 15 ILE D O 1
ATOM 1628 N N . ASP D 2 16 ? 28.102 20.579 73.504 1.00 46.05 16 ASP D N 1
ATOM 1629 C CA . ASP D 2 16 ? 29.161 20.932 74.439 1.00 45.63 16 ASP D CA 1
ATOM 1630 C C . ASP D 2 16 ? 30.551 20.722 73.852 1.00 44.91 16 ASP D C 1
ATOM 1631 O O . ASP D 2 16 ? 31.553 21.043 74.490 1.00 43.44 16 ASP D O 1
ATOM 1636 N N . TRP D 2 17 ? 30.617 20.188 72.635 1.00 44.00 17 TRP D N 1
ATOM 1637 C CA . TRP D 2 17 ? 31.908 19.957 72.002 1.00 43.75 17 TRP D CA 1
ATOM 1638 C C . TRP D 2 17 ? 32.651 21.268 71.805 1.00 43.79 17 TRP D C 1
ATOM 1639 O O . TRP D 2 17 ? 32.039 22.324 71.638 1.00 44.22 17 TRP D O 1
ATOM 1650 N N . THR D 2 18 ? 33.977 21.189 71.827 1.00 44.17 18 THR D N 1
ATOM 1651 C CA . THR D 2 18 ? 34.824 22.357 71.635 1.00 44.07 18 THR D CA 1
ATOM 1652 C C . THR D 2 18 ? 35.069 22.517 70.138 1.00 43.98 18 THR D C 1
ATOM 1653 O O . THR D 2 18 ? 34.498 21.783 69.331 1.00 43.87 18 THR D O 1
ATOM 1657 N N . ILE D 2 19 ? 35.919 23.471 69.771 1.00 42.65 19 ILE D N 1
ATOM 1658 C CA . ILE D 2 19 ? 36.237 23.710 68.368 1.00 41.99 19 ILE D CA 1
ATOM 1659 C C . ILE D 2 19 ? 37.017 22.533 67.791 1.00 41.82 19 ILE D C 1
ATOM 1660 O O . ILE D 2 19 ? 36.661 21.994 66.740 1.00 40.76 19 ILE D O 1
ATOM 1665 N N . GLU D 2 20 ? 38.083 22.134 68.479 1.00 40.56 20 GLU D N 1
ATOM 1666 C CA . GLU D 2 20 ? 38.898 21.016 68.022 1.00 39.55 20 GLU D CA 1
ATOM 1667 C C . GLU D 2 20 ? 38.075 19.738 67.949 1.00 38.08 20 GLU D C 1
ATOM 1668 O O . GLU D 2 20 ? 38.296 18.902 67.076 1.00 38.41 20 GLU D O 1
ATOM 1674 N N . GLU D 2 21 ? 37.131 19.586 68.871 1.00 37.12 21 GLU D N 1
ATOM 1675 C CA . GLU D 2 21 ? 36.282 18.402 68.895 1.00 36.77 21 GLU D CA 1
ATOM 1676 C C . GLU D 2 21 ? 35.354 18.375 67.687 1.00 36.31 21 GLU D C 1
ATOM 1677 O O . GLU D 2 21 ? 35.022 17.306 67.173 1.00 36.32 21 GLU D O 1
ATOM 1683 N N . VAL D 2 22 ? 34.932 19.552 67.237 1.00 35.19 22 VAL D N 1
ATOM 1684 C CA . VAL D 2 22 ? 34.051 19.647 66.079 1.00 33.75 22 VAL D CA 1
ATOM 1685 C C . VAL D 2 22 ? 34.849 19.289 64.838 1.00 33.96 22 VAL D C 1
ATOM 1686 O O . VAL D 2 22 ? 34.381 18.549 63.972 1.00 33.68 22 VAL D O 1
ATOM 1690 N N . ILE D 2 23 ? 36.063 19.822 64.761 1.00 33.25 23 ILE D N 1
ATOM 1691 C CA . ILE D 2 23 ? 36.942 19.566 63.633 1.00 32.98 23 ILE D CA 1
ATOM 1692 C C . ILE D 2 23 ? 37.318 18.088 63.560 1.00 33.44 23 ILE D C 1
ATOM 1693 O O . ILE D 2 23 ? 37.436 17.532 62.469 1.00 31.32 23 ILE D O 1
ATOM 1698 N N . GLN D 2 24 ? 37.498 17.449 64.714 1.00 33.41 24 GLN D N 1
ATOM 1699 C CA . GLN D 2 24 ? 37.848 16.033 64.723 1.00 33.69 24 GLN D CA 1
ATOM 1700 C C . GLN D 2 24 ? 36.648 15.194 64.286 1.00 31.72 24 GLN D C 1
ATOM 1701 O O . GLN D 2 24 ? 36.808 14.170 63.627 1.00 32.23 24 GLN D O 1
ATOM 1707 N N . TYR D 2 25 ? 35.446 15.626 64.648 1.00 30.30 25 TYR D N 1
ATOM 1708 C CA . TYR D 2 25 ? 34.251 14.887 64.253 1.00 29.55 25 TYR D CA 1
ATOM 1709 C C . TYR D 2 25 ? 34.114 14.887 62.733 1.00 29.19 25 TYR D C 1
ATOM 1710 O O . TYR D 2 25 ? 33.898 13.844 62.121 1.00 26.84 25 TYR D O 1
ATOM 1719 N N . ILE D 2 26 ? 34.250 16.067 62.135 1.00 30.55 26 ILE D N 1
ATOM 1720 C CA . ILE D 2 26 ? 34.128 16.218 60.689 1.00 31.48 26 ILE D CA 1
ATOM 1721 C C . ILE D 2 26 ? 35.222 15.487 59.912 1.00 32.37 26 ILE D C 1
ATOM 1722 O O . ILE D 2 26 ? 34.933 14.755 58.966 1.00 32.51 26 ILE D O 1
AT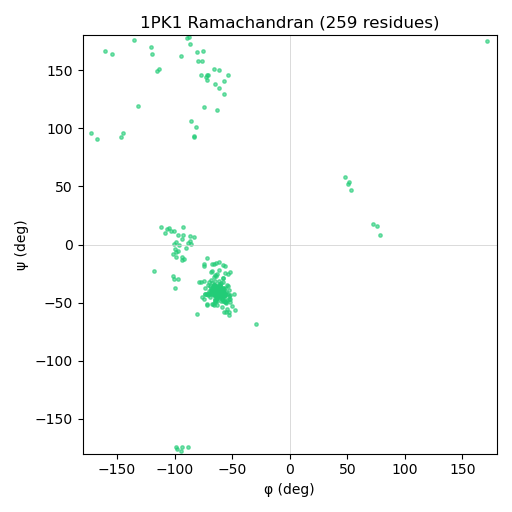OM 1727 N N . GLU D 2 27 ? 36.478 15.685 60.304 1.00 32.27 27 GLU D N 1
ATOM 1728 C CA . GLU D 2 27 ? 37.583 15.034 59.610 1.00 34.46 27 GLU D CA 1
ATOM 1729 C C . GLU D 2 27 ? 37.635 13.525 59.834 1.00 33.72 27 GLU D C 1
ATOM 1730 O O . GLU D 2 27 ? 38.044 12.785 58.944 1.00 33.04 27 GLU D O 1
ATOM 1736 N N . SER D 2 28 ? 37.220 13.068 61.013 1.00 35.75 28 SER D N 1
ATOM 1737 C CA . SER D 2 28 ? 37.241 11.639 61.315 1.00 37.29 28 SER D CA 1
ATOM 1738 C C . SER D 2 28 ? 36.216 10.881 60.481 1.00 38.24 28 SER D C 1
ATOM 1739 O O . SER D 2 28 ? 36.352 9.678 60.256 1.00 37.93 28 SER D O 1
ATOM 1742 N N . ASN D 2 29 ? 35.186 11.588 60.025 1.00 38.54 29 ASN D N 1
ATOM 1743 C CA . ASN D 2 29 ? 34.148 10.975 59.209 1.00 39.93 29 ASN D CA 1
ATOM 1744 C C . ASN D 2 29 ? 34.408 11.209 57.726 1.00 39.87 29 ASN D C 1
ATOM 1745 O O . ASN D 2 29 ? 34.034 10.393 56.887 1.00 39.83 29 ASN D O 1
ATOM 1750 N N . ASP D 2 30 ? 35.061 12.323 57.412 1.00 39.17 30 ASP D N 1
ATOM 1751 C CA . ASP D 2 30 ? 35.390 12.660 56.032 1.00 39.23 30 ASP D CA 1
ATOM 1752 C C . ASP D 2 30 ? 36.744 13.368 56.029 1.00 38.90 30 ASP D C 1
ATOM 1753 O O . ASP D 2 30 ? 36.822 14.577 56.244 1.00 37.66 30 ASP D O 1
ATOM 1758 N N . ASN D 2 31 ? 37.806 12.607 55.784 1.00 39.45 31 ASN D N 1
ATOM 1759 C CA . ASN D 2 31 ? 39.162 13.146 55.775 1.00 40.09 31 ASN D CA 1
ATOM 1760 C C . ASN D 2 31 ? 39.352 14.277 54.766 1.00 39.48 31 ASN D C 1
ATOM 1761 O O . ASN D 2 31 ? 40.181 15.163 54.970 1.00 39.44 31 ASN D O 1
ATOM 1766 N N . SER D 2 32 ? 38.586 14.251 53.680 1.00 38.02 32 SER D N 1
ATOM 1767 C CA . SER D 2 32 ? 38.706 15.279 52.652 1.00 37.78 32 SER D CA 1
ATOM 1768 C C . SER D 2 32 ? 38.238 16.648 53.134 1.00 37.41 32 SER D C 1
ATOM 1769 O O . SER D 2 32 ? 38.541 17.664 52.511 1.00 37.95 32 SER D O 1
ATOM 1772 N N . LEU D 2 33 ? 37.495 16.675 54.237 1.00 36.63 33 LEU D N 1
ATOM 1773 C CA . LEU D 2 33 ? 36.998 17.935 54.779 1.00 35.69 33 LEU D CA 1
ATOM 1774 C C . LEU D 2 33 ? 37.994 18.573 55.741 1.00 35.31 33 LEU D C 1
ATOM 1775 O O . LEU D 2 33 ? 37.730 19.635 56.303 1.00 35.27 33 LEU D O 1
ATOM 1780 N N . ALA D 2 34 ? 39.138 17.921 55.923 1.00 34.71 34 ALA D N 1
ATOM 1781 C CA . ALA D 2 34 ? 40.179 18.423 56.814 1.00 35.22 34 ALA D CA 1
ATOM 1782 C C . ALA D 2 34 ? 40.721 19.756 56.307 1.00 34.11 34 ALA D C 1
ATOM 1783 O O . ALA D 2 34 ? 41.237 20.564 57.078 1.00 34.88 34 ALA D O 1
ATOM 1785 N N . VAL D 2 35 ? 40.597 19.977 55.004 1.00 34.83 35 VAL D N 1
ATOM 1786 C CA . VAL D 2 35 ? 41.073 21.206 54.377 1.00 34.87 35 VAL D CA 1
ATOM 1787 C C . VAL D 2 35 ? 40.368 22.443 54.936 1.00 34.70 35 VAL D C 1
ATOM 1788 O O . VAL D 2 35 ? 40.834 23.567 54.747 1.00 34.88 35 VAL D O 1
ATOM 1792 N N . HIS D 2 36 ? 39.255 22.230 55.635 1.00 33.08 36 HIS D N 1
ATOM 1793 C CA . HIS D 2 36 ? 38.480 23.331 56.205 1.00 32.14 36 HIS D CA 1
ATOM 1794 C C . HIS D 2 36 ? 38.760 23.572 57.686 1.00 33.00 36 HIS D C 1
ATOM 1795 O O . HIS D 2 36 ? 38.145 24.443 58.307 1.00 31.49 36 HIS D O 1
ATOM 1802 N N . GLY D 2 37 ? 39.688 22.802 58.247 1.00 31.80 37 GLY D N 1
ATOM 1803 C CA . GLY D 2 37 ? 40.025 22.947 59.652 1.00 33.00 37 GLY D CA 1
ATOM 1804 C C . GLY D 2 37 ? 40.250 24.384 60.087 1.00 33.28 37 GLY D C 1
ATOM 1805 O O . GLY D 2 37 ? 39.597 24.866 61.014 1.00 34.11 37 GLY D O 1
ATOM 1806 N N . ASP D 2 38 ? 41.172 25.071 59.421 1.00 33.58 38 ASP D N 1
ATOM 1807 C CA . ASP D 2 38 ? 41.477 26.459 59.757 1.00 33.33 38 ASP D CA 1
ATOM 1808 C C . ASP D 2 38 ? 40.250 27.355 59.649 1.00 32.85 38 ASP D C 1
ATOM 1809 O O . ASP D 2 38 ? 40.065 28.268 60.455 1.00 29.87 38 ASP D O 1
ATOM 1814 N N . LEU D 2 39 ? 39.412 27.093 58.651 1.00 30.84 39 LEU D N 1
ATOM 1815 C CA . LEU D 2 39 ? 38.207 27.886 58.458 1.00 30.33 39 LEU D CA 1
ATOM 1816 C C . LEU D 2 39 ? 37.283 27.778 59.666 1.00 29.27 39 LEU D C 1
ATOM 1817 O O . LEU D 2 39 ? 36.701 28.772 60.100 1.00 27.49 39 LEU D O 1
ATOM 1822 N N . PHE D 2 40 ? 37.143 26.569 60.201 1.00 28.58 40 PHE D N 1
ATOM 1823 C CA . PHE D 2 40 ? 36.289 26.350 61.360 1.00 29.49 40 PHE D CA 1
ATOM 1824 C C . PHE D 2 40 ? 36.873 27.018 62.598 1.00 29.34 40 PHE D C 1
ATOM 1825 O O . PHE D 2 40 ? 36.138 27.449 63.486 1.00 29.49 40 PHE D O 1
ATOM 1833 N N . ARG D 2 41 ? 38.198 27.102 62.646 1.00 30.30 41 ARG D N 1
ATOM 1834 C CA . ARG D 2 41 ? 38.879 27.742 63.764 1.00 32.15 41 ARG D CA 1
ATOM 1835 C C . ARG D 2 41 ? 38.657 29.247 63.656 1.00 31.84 41 ARG D C 1
ATOM 1836 O O . ARG D 2 41 ? 38.387 29.920 64.649 1.00 30.94 41 ARG D O 1
ATOM 1844 N N . LYS D 2 42 ? 38.762 29.763 62.434 1.00 32.34 42 LYS D N 1
ATOM 1845 C CA . LYS D 2 42 ? 38.570 31.189 62.180 1.00 32.11 42 LYS D CA 1
ATOM 1846 C C . LYS D 2 42 ? 37.200 31.640 62.672 1.00 31.25 42 LYS D C 1
ATOM 1847 O O . LYS D 2 42 ? 37.080 32.639 63.380 1.00 30.18 42 LYS D O 1
ATOM 1853 N N . HIS D 2 43 ? 36.169 30.889 62.299 1.00 29.64 43 HIS D N 1
ATOM 1854 C CA . HIS D 2 43 ? 34.799 31.208 62.684 1.00 28.76 43 HIS D CA 1
ATOM 1855 C C . HIS D 2 43 ? 34.399 30.635 64.042 1.00 29.33 43 HIS D C 1
ATOM 1856 O O . HIS D 2 43 ? 33.237 30.711 64.436 1.00 28.46 43 HIS D O 1
ATOM 1863 N N . GLU D 2 44 ? 35.369 30.063 64.750 1.00 30.81 44 GLU D N 1
ATOM 1864 C CA . GLU D 2 44 ? 35.132 29.490 66.073 1.00 31.53 44 GLU D CA 1
ATOM 1865 C C . GLU D 2 44 ? 33.899 28.594 66.102 1.00 32.05 44 GLU D C 1
ATOM 1866 O O . GLU D 2 44 ? 32.971 28.822 66.878 1.00 31.18 44 GLU D O 1
ATOM 1872 N N . ILE D 2 45 ? 33.896 27.567 65.262 1.00 31.10 45 ILE D N 1
ATOM 1873 C CA . ILE D 2 45 ? 32.765 26.653 65.197 1.00 31.02 45 ILE D CA 1
ATOM 1874 C C . ILE D 2 45 ? 32.825 25.576 66.277 1.00 33.35 45 ILE D C 1
ATOM 1875 O O . ILE D 2 45 ? 33.453 24.531 66.098 1.00 32.49 45 ILE D O 1
ATOM 1880 N N . ASP D 2 46 ? 32.171 25.847 67.401 1.00 34.95 46 ASP D N 1
ATOM 1881 C CA . ASP D 2 46 ? 32.130 24.903 68.508 1.00 37.51 46 ASP D CA 1
ATOM 1882 C C . ASP D 2 46 ? 30.858 24.077 68.356 1.00 37.64 46 ASP D C 1
ATOM 1883 O O . ASP D 2 46 ? 30.114 24.256 67.392 1.00 37.63 46 ASP D O 1
ATOM 1888 N N . GLY D 2 47 ? 30.610 23.179 69.303 1.00 37.82 47 GLY D N 1
ATOM 1889 C CA . GLY D 2 47 ? 29.423 22.348 69.233 1.00 37.26 47 GLY D CA 1
ATOM 1890 C C . GLY D 2 47 ? 28.150 23.154 69.074 1.00 37.88 47 GLY D C 1
ATOM 1891 O O . GLY D 2 47 ? 27.268 22.798 68.291 1.00 37.74 47 GLY D O 1
ATOM 1892 N N . LYS D 2 48 ? 28.059 24.248 69.821 1.00 38.61 48 LYS D N 1
ATOM 1893 C CA . LYS D 2 48 ? 26.894 25.121 69.781 1.00 38.71 48 LYS D CA 1
ATOM 1894 C C . LYS D 2 48 ? 26.728 25.784 68.416 1.00 37.99 48 LYS D C 1
ATOM 1895 O O . LYS D 2 48 ? 25.615 25.899 67.903 1.00 37.67 48 LYS D O 1
ATOM 1901 N N . ALA D 2 49 ? 27.840 26.223 67.837 1.00 37.59 49 ALA D N 1
ATOM 1902 C CA . ALA D 2 49 ? 27.816 26.877 66.534 1.00 36.77 49 ALA D CA 1
ATOM 1903 C C . ALA D 2 49 ? 27.524 25.877 65.417 1.00 36.84 49 ALA D C 1
ATOM 1904 O O . ALA D 2 49 ? 26.749 26.162 64.502 1.00 36.29 49 ALA D O 1
ATOM 1906 N N . LEU D 2 50 ? 28.144 24.703 65.497 1.00 36.21 50 LEU D N 1
ATOM 1907 C CA . LEU D 2 50 ? 27.951 23.668 64.488 1.00 35.38 50 LEU D CA 1
ATOM 1908 C C . LEU D 2 50 ? 26.472 23.333 64.323 1.00 35.95 50 LEU D C 1
ATOM 1909 O O . LEU D 2 50 ? 25.946 23.301 63.209 1.00 34.74 50 LEU D O 1
ATOM 1914 N N . LEU D 2 51 ? 25.801 23.093 65.444 1.00 35.63 51 LEU D N 1
ATOM 1915 C CA . LEU D 2 51 ? 24.388 22.744 65.428 1.00 37.07 51 LEU D CA 1
ATOM 1916 C C . LEU D 2 51 ? 23.476 23.844 64.883 1.00 37.29 51 LEU D C 1
ATOM 1917 O O . LEU D 2 51 ? 22.327 23.578 64.534 1.00 38.22 51 LEU D O 1
ATOM 1922 N N . ARG D 2 52 ? 23.983 25.072 64.801 1.00 37.24 52 ARG D N 1
ATOM 1923 C CA . ARG D 2 52 ? 23.179 26.183 64.293 1.00 36.79 52 ARG D CA 1
ATOM 1924 C C . ARG D 2 52 ? 23.467 26.539 62.837 1.00 35.32 52 ARG D C 1
ATOM 1925 O O . ARG D 2 52 ? 22.862 27.458 62.284 1.00 34.93 52 ARG D O 1
ATOM 1933 N N . LEU D 2 53 ? 24.386 25.811 62.216 1.00 33.59 53 LEU D N 1
ATOM 1934 C CA . LEU D 2 53 ? 24.743 26.068 60.823 1.00 32.13 53 LEU D CA 1
ATOM 1935 C C . LEU D 2 53 ? 23.689 25.563 59.837 1.00 31.23 53 LEU D C 1
ATOM 1936 O O . LEU D 2 53 ? 22.784 24.809 60.194 1.00 30.81 53 LEU D O 1
ATOM 1941 N N . ASN D 2 54 ? 23.815 26.014 58.595 1.00 31.30 54 ASN D N 1
ATOM 1942 C CA . ASN D 2 54 ? 22.949 25.589 57.505 1.00 30.44 54 ASN D CA 1
ATOM 1943 C C . ASN D 2 54 ? 23.702 25.923 56.227 1.00 28.91 54 ASN D C 1
ATOM 1944 O O . ASN D 2 54 ? 24.694 26.651 56.268 1.00 27.22 54 ASN D O 1
ATOM 1949 N N . SER D 2 55 ? 23.253 25.380 55.102 1.00 28.13 55 SER D N 1
ATOM 1950 C CA . SER D 2 55 ? 23.922 25.615 53.824 1.00 29.06 55 SER D CA 1
ATOM 1951 C C . SER D 2 55 ? 24.145 27.096 53.509 1.00 27.82 55 SER D C 1
ATOM 1952 O O . SER D 2 55 ? 25.256 27.511 53.162 1.00 25.67 55 SER D O 1
ATOM 1955 N N . GLU D 2 56 ? 23.079 27.879 53.639 1.00 27.95 56 GLU D N 1
ATOM 1956 C CA . GLU D 2 56 ? 23.110 29.312 53.361 1.00 29.64 56 GLU D CA 1
ATOM 1957 C C . GLU D 2 56 ? 24.190 30.076 54.121 1.00 28.34 56 GLU D C 1
ATOM 1958 O O . GLU D 2 56 ? 25.009 30.774 53.519 1.00 27.95 56 GLU D O 1
ATOM 1964 N N . ARG D 2 57 ? 24.200 29.962 55.445 1.00 27.48 57 ARG D N 1
ATOM 1965 C CA . ARG D 2 57 ? 25.205 30.677 56.232 1.00 27.22 57 ARG D CA 1
ATOM 1966 C C . ARG D 2 57 ? 26.626 30.191 55.987 1.00 24.94 57 ARG D C 1
ATOM 1967 O O . ARG D 2 57 ? 27.555 30.983 56.024 1.00 25.26 57 ARG D O 1
ATOM 1975 N N . MET D 2 58 ? 26.798 28.892 55.757 1.00 24.20 58 MET D N 1
ATOM 1976 C CA . MET D 2 58 ? 28.133 28.361 55.496 1.00 24.03 58 MET D CA 1
ATOM 1977 C C . MET D 2 58 ? 28.712 28.966 54.222 1.00 24.37 58 MET D C 1
ATOM 1978 O O . MET D 2 58 ? 29.889 29.342 54.173 1.00 21.90 58 MET D O 1
ATOM 1983 N N . MET D 2 59 ? 27.874 29.081 53.197 1.00 23.84 59 MET D N 1
ATOM 1984 C CA . MET D 2 59 ? 28.313 29.648 51.926 1.00 24.09 59 MET D CA 1
ATOM 1985 C C . MET D 2 59 ? 28.537 31.153 51.985 1.00 25.32 59 MET D C 1
ATOM 1986 O O . MET D 2 59 ? 29.592 31.643 51.595 1.00 26.11 59 MET D O 1
ATOM 1991 N N . LYS D 2 60 ? 27.547 31.877 52.489 1.00 25.96 60 LYS D N 1
ATOM 1992 C CA . LYS D 2 60 ? 27.636 33.331 52.549 1.00 28.54 60 LYS D CA 1
ATOM 1993 C C . LYS D 2 60 ? 28.551 33.922 53.625 1.00 28.37 60 LYS D C 1
ATOM 1994 O O . LYS D 2 60 ? 29.153 34.982 53.423 1.00 27.73 60 LYS D O 1
ATOM 2000 N N . TYR D 2 61 ? 28.674 33.242 54.758 1.00 27.28 61 TYR D N 1
ATOM 2001 C CA . TYR D 2 61 ? 29.504 33.755 55.840 1.00 26.93 61 TYR D CA 1
ATOM 2002 C C . TYR D 2 61 ? 30.894 33.139 55.932 1.00 26.67 61 TYR D C 1
ATOM 2003 O O . TYR D 2 61 ? 31.864 33.834 56.232 1.00 27.98 61 TYR D O 1
ATOM 2012 N N . MET D 2 62 ? 30.998 31.841 55.669 1.00 26.81 62 MET D N 1
ATOM 2013 C CA . MET D 2 62 ? 32.288 31.164 55.743 1.00 25.78 62 MET D CA 1
ATOM 2014 C C . MET D 2 62 ? 32.954 30.993 54.385 1.00 26.15 62 MET D C 1
ATOM 2015 O O . MET D 2 62 ? 34.124 30.621 54.305 1.00 25.98 62 MET D O 1
ATOM 2020 N N . GLY D 2 63 ? 32.204 31.263 53.321 1.00 26.45 63 GLY D N 1
ATOM 2021 C CA . GLY D 2 63 ? 32.747 31.137 51.981 1.00 25.69 63 GLY D CA 1
ATOM 2022 C C . GLY D 2 63 ? 32.885 29.706 51.501 1.00 25.40 63 GLY D C 1
ATOM 2023 O O . GLY D 2 63 ? 33.599 29.440 50.532 1.00 26.03 63 GLY D O 1
ATOM 2024 N N 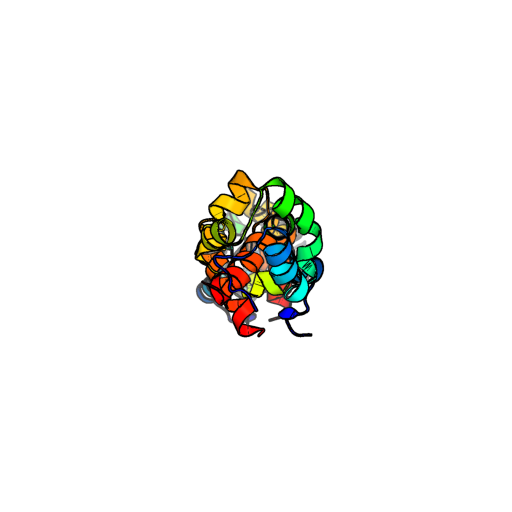. LEU D 2 64 ? 32.213 28.779 52.177 1.00 24.34 64 LEU D N 1
ATOM 2025 C CA . LEU D 2 64 ? 32.273 27.371 51.792 1.00 23.85 64 LEU D CA 1
ATOM 2026 C C . LEU D 2 64 ? 31.475 27.133 50.512 1.00 23.17 64 LEU D C 1
ATOM 2027 O O . LEU D 2 64 ? 30.446 27.767 50.290 1.00 23.25 64 LEU D O 1
ATOM 2032 N N . LYS D 2 65 ? 31.962 26.232 49.666 1.00 23.62 65 LYS D N 1
ATOM 2033 C CA . LYS D 2 65 ? 31.259 25.911 48.431 1.00 22.68 65 LYS D CA 1
ATOM 2034 C C . LYS D 2 65 ? 30.072 25.029 48.787 1.00 22.25 65 LYS D C 1
ATOM 2035 O O . LYS D 2 65 ? 30.060 24.390 49.841 1.00 18.13 65 LYS D O 1
ATOM 2041 N N . LEU D 2 66 ? 29.074 24.993 47.908 1.00 19.53 66 LEU D N 1
ATOM 2042 C CA . LEU D 2 66 ? 27.869 24.211 48.162 1.00 19.95 66 LEU D CA 1
ATOM 2043 C C . LEU D 2 66 ? 28.120 22.740 48.463 1.00 18.81 66 LEU D C 1
ATOM 2044 O O . LEU D 2 66 ? 27.493 22.184 49.359 1.00 18.49 66 LEU D O 1
ATOM 2049 N N . GLY D 2 67 ? 29.021 22.107 47.714 1.00 18.63 67 GLY D N 1
ATOM 2050 C CA . GLY D 2 67 ? 29.309 20.701 47.950 1.00 18.29 67 GLY D CA 1
ATOM 2051 C C . GLY D 2 67 ? 29.753 20.447 49.384 1.00 20.02 67 GLY D C 1
ATOM 2052 O O . GLY D 2 67 ? 29.136 19.656 50.106 1.00 19.68 67 GLY D O 1
ATOM 2053 N N . PRO D 2 68 ? 30.836 21.101 49.826 1.00 21.10 68 PRO D N 1
ATOM 2054 C CA . PRO D 2 68 ? 31.342 20.932 51.191 1.00 21.10 68 PRO D CA 1
ATOM 2055 C C . PRO D 2 68 ? 30.275 21.241 52.243 1.00 20.61 68 PRO D C 1
ATOM 2056 O O . PRO D 2 68 ? 30.142 20.516 53.229 1.00 22.08 68 PRO D O 1
ATOM 2060 N N . ALA D 2 69 ? 29.524 22.320 52.031 1.00 19.84 69 ALA D N 1
ATOM 2061 C CA . ALA D 2 69 ? 28.477 22.719 52.967 1.00 19.68 69 ALA D CA 1
ATOM 2062 C C . ALA D 2 69 ? 27.423 21.628 53.104 1.00 20.02 69 ALA D C 1
ATOM 2063 O O . ALA D 2 69 ? 26.972 21.323 54.207 1.00 19.72 69 ALA D O 1
ATOM 2065 N N . LEU D 2 70 ? 27.018 21.044 51.980 1.00 20.22 70 LEU D N 1
ATOM 2066 C CA . LEU D 2 70 ? 26.030 19.972 52.011 1.00 20.25 70 LEU D CA 1
ATOM 2067 C C . LEU D 2 70 ? 26.568 18.795 52.820 1.00 19.73 70 LEU D C 1
ATOM 2068 O O . LEU D 2 70 ? 25.862 18.229 53.655 1.00 19.79 70 LEU D O 1
ATOM 2073 N N . LYS D 2 71 ? 27.822 18.435 52.571 1.00 19.51 71 LYS D N 1
ATOM 2074 C CA . LYS D 2 71 ? 28.445 17.324 53.282 1.00 20.51 71 LYS D CA 1
ATOM 2075 C C . LYS D 2 71 ? 28.498 17.601 54.780 1.00 19.27 71 LYS D C 1
ATOM 2076 O O . LYS D 2 71 ? 28.235 16.716 55.592 1.00 20.49 71 LYS D O 1
ATOM 2082 N N . ILE D 2 72 ? 28.841 18.831 55.145 1.00 19.40 72 ILE D N 1
ATOM 2083 C CA . ILE D 2 72 ? 28.906 19.198 56.554 1.00 19.47 72 ILE D CA 1
ATOM 2084 C C . ILE D 2 72 ? 27.506 19.097 57.170 1.00 20.87 72 ILE D C 1
ATOM 2085 O O . ILE D 2 72 ? 27.339 18.555 58.261 1.00 19.32 72 ILE D O 1
ATOM 2090 N N . CYS D 2 73 ? 26.498 19.602 56.466 1.00 20.87 73 CYS D N 1
ATOM 2091 C CA . CYS D 2 73 ? 25.133 19.523 56.974 1.00 22.62 73 CYS D CA 1
ATOM 2092 C C . CYS D 2 73 ? 24.743 18.065 57.186 1.00 22.71 73 CYS D C 1
ATOM 2093 O O . CYS D 2 73 ? 24.058 17.730 58.154 1.00 21.84 73 CYS D O 1
ATOM 2096 N N . ASN D 2 74 ? 25.181 17.195 56.280 1.00 21.77 74 ASN D N 1
ATOM 2097 C CA . ASN D 2 74 ? 24.873 15.775 56.393 1.00 23.30 74 ASN D CA 1
ATOM 2098 C C . ASN D 2 74 ? 25.467 15.206 57.683 1.00 23.02 74 ASN D C 1
ATOM 2099 O O . ASN D 2 74 ? 24.866 14.341 58.318 1.00 24.72 74 ASN D O 1
ATOM 2104 N N . LEU D 2 75 ? 26.641 15.696 58.073 1.00 23.85 75 LEU D N 1
ATOM 2105 C CA . LEU D 2 75 ? 27.286 15.217 59.293 1.00 24.30 75 LEU D CA 1
ATOM 2106 C C . LEU D 2 75 ? 26.628 15.814 60.534 1.00 25.33 75 LEU D C 1
ATOM 2107 O O . LEU D 2 75 ? 26.569 15.173 61.586 1.00 25.13 75 LEU D O 1
ATOM 2112 N N . VAL D 2 76 ? 26.126 17.039 60.413 1.00 24.87 76 VAL D N 1
ATOM 2113 C CA . VAL D 2 76 ? 25.465 17.688 61.542 1.00 26.65 76 VAL D CA 1
ATOM 2114 C C . VAL D 2 76 ? 24.135 17.00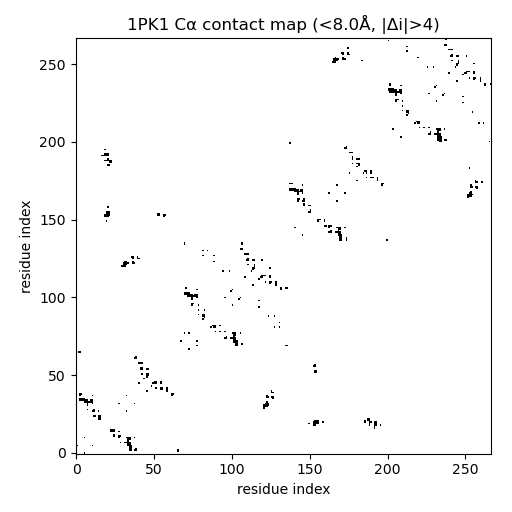1 61.836 1.00 26.96 76 VAL D C 1
ATOM 2115 O O . VAL D 2 76 ? 23.788 16.773 62.994 1.00 27.82 76 VAL D O 1
ATOM 2119 N N . ASN D 2 77 ? 23.399 16.665 60.782 1.00 26.57 77 ASN D N 1
ATOM 2120 C CA . ASN D 2 77 ? 22.107 15.996 60.928 1.00 28.33 77 ASN D CA 1
ATOM 2121 C C . ASN D 2 77 ? 22.215 14.694 61.726 1.00 29.22 77 ASN D C 1
ATOM 2122 O O . ASN D 2 77 ? 21.324 14.368 62.511 1.00 28.78 77 ASN D O 1
ATOM 2127 N N . LYS D 2 78 ? 23.307 13.960 61.527 1.00 29.52 78 LYS D N 1
ATOM 2128 C CA . LYS D 2 78 ? 23.524 12.691 62.219 1.00 31.10 78 LYS D CA 1
ATOM 2129 C C . LYS D 2 78 ? 23.588 12.827 63.736 1.00 32.29 78 LYS D C 1
ATOM 2130 O O . LYS D 2 78 ? 23.087 11.968 64.460 1.00 31.96 78 LYS D O 1
ATOM 2136 N N . VAL D 2 79 ? 24.213 13.899 64.213 1.00 33.60 79 VAL D N 1
ATOM 2137 C CA . VAL D 2 79 ? 24.338 14.131 65.651 1.00 35.32 79 VAL D CA 1
ATOM 2138 C C . VAL D 2 79 ? 23.398 15.227 66.144 1.00 37.53 79 VAL D C 1
ATOM 2139 O O . VAL D 2 79 ? 23.548 15.727 67.260 1.00 38.60 79 VAL D O 1
ATOM 2143 N N . ASN D 2 80 ? 22.425 15.592 65.316 1.00 40.46 80 ASN D N 1
ATOM 2144 C CA . ASN D 2 80 ? 21.470 16.635 65.673 1.00 42.76 80 ASN D CA 1
ATOM 2145 C C . ASN D 2 80 ? 20.465 16.132 66.706 1.00 43.97 80 ASN D C 1
ATOM 2146 O O . ASN D 2 80 ? 20.153 16.902 67.637 1.00 44.78 80 ASN D O 1
#